Protein AF-R0DR77-F1 (afdb_monomer_lite)

Organism: NCBI:txid1264675

Sequence (202 aa):
MIVQLGKNDVVRVARANAGLPSSQEETTHVDEEFLAACLRRVAGFHCPCSASTLRTVLLECTSVLVSDEAALLATIDRAIEATYVAGDLLELSQVAVADDMTPGTWVFAAPPSFVSRAEGVFHIFGMGTEDPTPLPSALRTRLRQVGANRLLEAEPGEDTRTMLLDAGFREQSIDVWLKLPKKESPRDYRGCGHALILTAAR

Foldseek 3Di:
DDDDDDLLRVLQVLCVVLLHDRPPDPDRDPALLSLLSVLLLLQLADPFDDLVSSLVVSLVVCVVSDDDSVVVSVSNVVSSVLLVLLVQKDWDFQDADPPRPQGGTTIHGDDFAWEDDPQQKIKTYGQHNVGGHQADPVQSNQWDGDRNITMTHDDVPDPVVVRCVVSVYHYDYPVVSPDDDDDDDPVRVVVSVVSPPVVVPD

Radius of gyration: 19.2 Å; chains: 1; bounding box: 63×33×51 Å

pLDDT: mean 83.58, std 16.04, range [37.06, 97.62]

Structure (mmCIF, N/CA/C/O backbone):
data_AF-R0DR77-F1
#
_entry.id   AF-R0DR77-F1
#
loop_
_atom_site.group_PDB
_atom_site.id
_atom_site.type_symbol
_atom_site.label_atom_id
_atom_site.label_alt_id
_atom_site.label_comp_id
_atom_site.label_asym_id
_atom_site.label_entity_id
_atom_site.label_seq_id
_atom_site.pdbx_PDB_ins_code
_atom_site.Cartn_x
_atom_site.Cartn_y
_atom_site.Cartn_z
_atom_site.occupancy
_atom_site.B_iso_or_equiv
_atom_site.auth_seq_id
_atom_site.auth_comp_id
_atom_site.auth_asym_id
_atom_site.auth_atom_id
_atom_site.pdbx_PDB_model_num
ATOM 1 N N . MET A 1 1 ? -10.385 -12.952 -30.779 1.00 60.06 1 MET A N 1
ATOM 2 C CA . MET A 1 1 ? -9.675 -11.812 -31.396 1.00 60.06 1 MET A CA 1
ATOM 3 C C . MET A 1 1 ? -8.673 -11.307 -30.372 1.00 60.06 1 MET A C 1
ATOM 5 O O . MET A 1 1 ? -9.101 -10.938 -29.289 1.00 60.06 1 MET A O 1
ATOM 9 N N . ILE A 1 2 ? -7.372 -11.403 -30.651 1.00 71.44 2 ILE A N 1
ATOM 10 C CA . ILE A 1 2 ? -6.307 -10.913 -29.760 1.00 71.44 2 ILE A CA 1
ATOM 11 C C . ILE A 1 2 ? -5.960 -9.502 -30.238 1.00 71.44 2 ILE A C 1
ATOM 13 O O . ILE A 1 2 ? -5.655 -9.326 -31.415 1.00 71.44 2 ILE A O 1
ATOM 17 N N . VAL A 1 3 ? -6.070 -8.508 -29.358 1.00 83.19 3 VAL A N 1
ATOM 18 C CA . VAL A 1 3 ? -5.736 -7.108 -29.659 1.00 83.19 3 VAL A CA 1
ATOM 19 C C . VAL A 1 3 ? -4.344 -6.826 -29.105 1.00 83.19 3 VAL A C 1
ATOM 21 O O . VAL A 1 3 ? -4.065 -7.143 -27.950 1.00 83.19 3 VAL A O 1
ATOM 24 N N . GLN A 1 4 ? -3.466 -6.247 -29.923 1.00 81.50 4 GLN A N 1
ATOM 25 C CA . GLN A 1 4 ? -2.160 -5.785 -29.466 1.00 81.50 4 GLN A CA 1
ATOM 26 C C . GLN A 1 4 ? -2.340 -4.501 -28.649 1.00 81.50 4 GLN A C 1
ATOM 28 O O . GLN A 1 4 ? -2.923 -3.538 -29.140 1.00 81.50 4 GLN A O 1
ATOM 33 N N . LEU A 1 5 ? -1.845 -4.496 -27.411 1.00 82.94 5 LEU A N 1
ATOM 34 C CA . LEU A 1 5 ? -1.884 -3.330 -26.530 1.00 82.94 5 LEU A CA 1
ATOM 35 C C . LEU A 1 5 ? -0.601 -2.511 -26.670 1.00 82.94 5 LEU A C 1
ATOM 37 O O . LEU A 1 5 ? 0.499 -3.067 -26.688 1.00 82.94 5 LEU A O 1
ATOM 41 N N . GLY A 1 6 ? -0.742 -1.189 -26.743 1.00 85.62 6 GLY A N 1
ATOM 42 C CA . GLY A 1 6 ? 0.375 -0.266 -26.613 1.00 85.62 6 GLY A CA 1
ATOM 43 C C . GLY A 1 6 ? 0.768 -0.055 -25.150 1.00 85.62 6 GLY A C 1
ATOM 44 O O . GLY A 1 6 ? 0.030 -0.380 -24.222 1.00 85.62 6 GLY A O 1
ATOM 45 N N . LYS A 1 7 ? 1.931 0.561 -24.933 1.00 85.88 7 LYS A N 1
ATOM 46 C CA . LYS A 1 7 ? 2.457 0.902 -23.601 1.00 85.88 7 LYS A CA 1
ATOM 47 C C . LYS A 1 7 ? 1.450 1.683 -22.745 1.00 85.88 7 LYS A C 1
ATOM 49 O O . LYS A 1 7 ? 1.199 1.315 -21.602 1.00 85.88 7 LYS A O 1
ATOM 54 N N . ASN A 1 8 ? 0.819 2.705 -23.322 1.00 85.06 8 ASN A N 1
ATOM 55 C CA . ASN A 1 8 ? -0.178 3.521 -22.624 1.00 85.06 8 ASN A CA 1
ATOM 56 C C . ASN A 1 8 ? -1.445 2.722 -22.285 1.00 85.06 8 ASN A C 1
ATOM 58 O O . ASN A 1 8 ? -2.033 2.934 -21.227 1.00 85.06 8 ASN A O 1
ATOM 62 N N . ASP A 1 9 ? -1.838 1.761 -23.128 1.00 87.31 9 ASP A N 1
ATOM 63 C CA . ASP A 1 9 ? -2.970 0.883 -22.827 1.00 87.31 9 ASP A CA 1
ATOM 64 C C . ASP A 1 9 ? -2.661 -0.024 -21.633 1.00 87.31 9 ASP A C 1
ATOM 66 O O . ASP A 1 9 ? -3.512 -0.194 -20.760 1.00 87.31 9 ASP A O 1
ATOM 70 N N . VAL A 1 10 ? -1.433 -0.555 -21.560 1.00 88.81 10 VAL A N 1
ATOM 71 C CA . VAL A 1 10 ? -0.973 -1.372 -20.427 1.00 88.81 10 VAL A CA 1
ATOM 72 C C . VAL A 1 10 ? -0.997 -0.560 -19.135 1.00 88.81 10 VAL A C 1
ATOM 74 O O . VAL A 1 10 ? -1.580 -1.018 -18.154 1.00 88.81 10 VAL A O 1
ATOM 77 N N . VAL A 1 11 ? -0.435 0.655 -19.129 1.00 89.00 11 VAL A N 1
ATOM 78 C CA . VAL A 1 11 ? -0.441 1.518 -17.933 1.00 89.00 11 VAL A CA 1
ATOM 79 C C . VAL A 1 11 ? -1.875 1.854 -17.518 1.00 89.00 11 VAL A C 1
ATOM 81 O O . VAL A 1 11 ? -2.219 1.724 -16.344 1.00 89.00 11 VAL A O 1
ATOM 84 N N . ARG A 1 12 ? -2.749 2.214 -18.465 1.00 88.56 12 ARG A N 1
ATOM 85 C CA . ARG A 1 12 ? -4.158 2.527 -18.185 1.00 88.56 12 ARG A CA 1
ATOM 86 C C . ARG A 1 12 ? -4.895 1.350 -17.541 1.00 88.56 12 ARG A C 1
ATOM 88 O O . ARG A 1 12 ? -5.570 1.533 -16.529 1.00 88.56 12 ARG A O 1
ATOM 95 N N . VAL A 1 13 ? -4.755 0.146 -18.100 1.00 88.88 13 VAL A N 1
ATOM 96 C CA . VAL A 1 13 ? -5.384 -1.069 -17.553 1.00 88.88 13 VAL A CA 1
ATOM 97 C C . VAL A 1 13 ? -4.796 -1.420 -16.186 1.00 88.88 13 VAL A C 1
ATOM 99 O O . VAL A 1 13 ? -5.542 -1.737 -15.260 1.00 88.88 13 VAL A O 1
ATOM 102 N N . ALA A 1 14 ? -3.476 -1.319 -16.021 1.00 89.81 14 ALA A N 1
ATOM 103 C CA . ALA A 1 14 ? -2.815 -1.598 -14.752 1.00 89.81 14 ALA A CA 1
ATOM 104 C C . ALA A 1 14 ? -3.268 -0.637 -13.641 1.00 89.81 14 ALA A C 1
ATOM 106 O O . ALA A 1 14 ? -3.543 -1.087 -12.528 1.00 89.81 14 ALA A O 1
ATOM 107 N N . ARG A 1 15 ? -3.420 0.661 -13.940 1.00 90.69 15 ARG A N 1
ATOM 108 C CA . ARG A 1 15 ? -3.958 1.657 -12.996 1.00 90.69 15 ARG A CA 1
ATOM 109 C C . ARG A 1 15 ? -5.389 1.344 -12.582 1.00 90.69 15 ARG A C 1
ATOM 111 O O . ARG A 1 15 ? -5.676 1.326 -11.388 1.00 90.69 15 ARG A O 1
ATOM 118 N N . ALA A 1 16 ? -6.258 1.032 -13.544 1.00 88.88 16 ALA A N 1
ATOM 119 C CA . ALA A 1 16 ? -7.639 0.655 -13.253 1.00 88.88 16 ALA A CA 1
ATOM 120 C C . ALA A 1 16 ? -7.699 -0.589 -12.353 1.00 88.88 16 ALA A C 1
ATOM 122 O O . ALA A 1 16 ? -8.392 -0.592 -11.337 1.00 88.88 16 ALA A O 1
ATOM 123 N N . ASN A 1 17 ? -6.891 -1.611 -12.655 1.00 88.31 17 ASN A N 1
ATOM 124 C CA . ASN A 1 17 ? -6.770 -2.794 -11.805 1.00 88.31 17 ASN A CA 1
ATOM 125 C C . ASN A 1 17 ? -6.247 -2.435 -10.410 1.00 88.31 17 ASN A C 1
ATOM 127 O O . ASN A 1 17 ? -6.680 -3.022 -9.425 1.00 88.31 17 ASN A O 1
ATOM 131 N N . ALA A 1 18 ? -5.343 -1.460 -10.289 1.00 87.00 18 ALA A N 1
ATOM 132 C CA . ALA A 1 18 ? -4.850 -0.911 -9.025 1.00 87.00 18 ALA A CA 1
ATOM 133 C C . ALA A 1 18 ? -5.862 -0.055 -8.245 1.00 87.00 18 ALA A C 1
ATOM 135 O O . ALA A 1 18 ? -5.533 0.416 -7.157 1.00 87.00 18 ALA A O 1
ATOM 136 N N . GLY A 1 19 ? -7.088 0.107 -8.753 1.00 85.62 19 GLY A N 1
ATOM 137 C CA . GLY A 1 19 ? -8.120 0.919 -8.114 1.00 85.62 19 GLY A CA 1
ATOM 138 C C . GLY A 1 19 ? -7.835 2.416 -8.205 1.00 85.62 19 GLY A C 1
ATOM 139 O O . GLY A 1 19 ? -8.315 3.175 -7.367 1.00 85.62 19 GLY A O 1
ATOM 140 N N . LEU A 1 20 ? -7.021 2.832 -9.179 1.00 88.19 20 LEU A N 1
ATOM 141 C CA . LEU A 1 20 ? -6.772 4.233 -9.489 1.00 88.19 20 LEU A CA 1
ATOM 142 C C . LEU A 1 20 ? -7.692 4.690 -10.620 1.00 88.19 20 LEU A C 1
ATOM 144 O O . LEU A 1 20 ? -7.998 3.894 -11.516 1.00 88.19 20 LEU A O 1
ATOM 148 N N . PRO A 1 21 ? -8.115 5.966 -10.620 1.00 77.38 21 PRO A N 1
ATOM 149 C CA . PRO A 1 21 ? -8.895 6.500 -11.720 1.00 77.38 21 PRO A CA 1
ATOM 150 C C . PRO A 1 21 ? -8.098 6.360 -13.019 1.00 77.38 21 PRO A C 1
ATOM 152 O O . PRO A 1 21 ? -6.925 6.734 -13.107 1.00 77.38 21 PRO A O 1
ATOM 155 N N . SER A 1 22 ? -8.743 5.813 -14.046 1.00 65.38 22 SER A N 1
ATOM 156 C CA . SER A 1 22 ? -8.229 5.893 -15.406 1.00 65.38 22 SER A CA 1
ATOM 157 C C . SER A 1 22 ? -8.375 7.346 -15.853 1.00 65.38 22 SER A C 1
ATOM 159 O O . SER A 1 22 ? -9.489 7.775 -16.166 1.00 65.38 22 SER A O 1
ATOM 161 N N . SER A 1 23 ? -7.291 8.126 -15.843 1.00 56.97 23 SER A N 1
ATOM 162 C CA . SER A 1 23 ? -7.328 9.442 -16.476 1.00 56.97 23 SER A CA 1
ATOM 163 C C . SER A 1 23 ? -7.672 9.249 -17.957 1.00 56.97 23 SER A C 1
ATOM 165 O O . SER A 1 23 ? -7.138 8.363 -18.624 1.00 56.97 23 SER A O 1
ATOM 167 N N . GLN A 1 24 ? -8.624 10.035 -18.464 1.00 55.19 24 GLN A N 1
ATOM 168 C CA . GLN A 1 24 ? -8.932 10.083 -19.900 1.00 55.19 24 GLN A CA 1
ATOM 169 C C . GLN A 1 24 ? -7.877 10.882 -20.683 1.00 55.19 24 GLN A C 1
ATOM 171 O O . GLN A 1 24 ? -7.959 10.978 -21.903 1.00 55.19 24 GLN A O 1
ATOM 176 N N . GLU A 1 25 ? -6.896 11.458 -19.986 1.00 55.41 25 GLU A N 1
ATOM 177 C CA . GLU A 1 25 ? -5.779 12.179 -20.583 1.00 55.41 25 GLU A CA 1
ATOM 178 C C . GLU A 1 25 ? -4.853 11.216 -21.339 1.00 55.41 25 GLU A C 1
ATOM 180 O O . GLU A 1 25 ? -4.531 10.126 -20.861 1.00 55.41 25 GLU A O 1
ATOM 185 N N . GLU A 1 26 ? -4.404 11.640 -22.524 1.00 52.16 26 GLU A N 1
ATOM 186 C CA . GLU A 1 26 ? -3.578 10.850 -23.454 1.00 52.16 26 GLU A CA 1
ATOM 187 C C . GLU A 1 26 ? -2.235 10.386 -22.858 1.00 52.16 26 GLU A C 1
ATOM 189 O O . GLU A 1 26 ? -1.611 9.457 -23.378 1.00 52.16 26 GLU A O 1
ATOM 194 N N . THR A 1 27 ? -1.802 10.981 -21.745 1.00 58.06 27 THR A N 1
ATOM 195 C CA . THR A 1 27 ? -0.545 10.668 -21.064 1.00 58.06 27 THR A CA 1
ATOM 196 C C . THR A 1 27 ? -0.794 10.091 -19.673 1.00 58.06 27 THR A C 1
ATOM 198 O O . THR A 1 27 ? -0.611 10.738 -18.645 1.00 58.06 27 THR A O 1
ATOM 201 N N . THR A 1 28 ? -1.214 8.827 -19.622 1.00 66.81 28 THR A N 1
ATOM 202 C CA . THR A 1 28 ? -1.187 8.054 -18.378 1.00 66.81 28 THR A CA 1
ATOM 203 C C . THR A 1 28 ? 0.270 7.755 -17.996 1.00 66.81 28 THR A C 1
ATOM 205 O O . THR A 1 28 ? 0.974 7.069 -18.737 1.00 66.81 28 THR A O 1
ATOM 208 N N . HIS A 1 29 ? 0.728 8.255 -16.846 1.00 81.12 29 HIS A N 1
ATOM 209 C CA . HIS A 1 29 ? 2.118 8.115 -16.401 1.00 81.12 29 HIS A CA 1
ATOM 210 C C . HIS A 1 29 ? 2.303 7.044 -15.317 1.00 81.12 29 HIS A C 1
ATOM 212 O O . HIS A 1 29 ? 1.379 6.701 -14.572 1.00 81.12 29 HIS A O 1
ATOM 218 N N . VAL A 1 30 ? 3.532 6.528 -15.234 1.00 90.25 30 VAL A N 1
ATOM 219 C CA . VAL A 1 30 ? 4.028 5.742 -14.099 1.00 90.25 30 VAL A CA 1
ATOM 220 C C . VAL A 1 30 ? 4.473 6.736 -13.025 1.00 90.25 30 VAL A C 1
ATOM 222 O O . VAL A 1 30 ? 5.617 7.183 -13.014 1.00 90.25 30 VAL A O 1
ATOM 225 N N . ASP A 1 31 ? 3.526 7.156 -12.191 1.00 91.50 31 ASP A N 1
ATOM 226 C CA . ASP A 1 31 ? 3.729 8.103 -11.094 1.00 91.50 31 ASP A CA 1
ATOM 227 C C . ASP A 1 31 ? 3.858 7.386 -9.739 1.00 91.50 31 ASP A C 1
ATOM 229 O O . ASP A 1 31 ? 3.696 6.169 -9.626 1.00 91.50 31 ASP A O 1
ATOM 233 N N . GLU A 1 32 ? 4.175 8.153 -8.695 1.00 94.12 32 GLU A N 1
ATOM 234 C CA . GLU A 1 32 ? 4.344 7.638 -7.332 1.00 94.12 32 GLU A CA 1
ATOM 235 C C . GLU A 1 32 ? 3.073 6.958 -6.797 1.00 94.12 32 GLU A C 1
ATOM 237 O O . GLU A 1 32 ? 3.164 5.923 -6.146 1.00 94.12 32 GLU A O 1
ATOM 242 N N . GLU A 1 33 ? 1.889 7.486 -7.115 1.00 93.75 33 GLU A N 1
ATOM 243 C CA . GLU A 1 33 ? 0.598 6.925 -6.698 1.00 93.75 33 GLU A CA 1
ATOM 244 C C . GLU A 1 33 ? 0.344 5.540 -7.315 1.00 93.75 33 GLU A C 1
ATOM 246 O O . GLU A 1 33 ? -0.029 4.593 -6.615 1.00 93.75 33 GLU A O 1
ATOM 251 N N . PHE A 1 34 ? 0.616 5.378 -8.613 1.00 94.25 34 PHE A N 1
ATOM 252 C CA . PHE A 1 34 ? 0.549 4.076 -9.274 1.00 94.25 34 PHE A CA 1
ATOM 253 C C . PHE A 1 34 ? 1.582 3.095 -8.740 1.00 94.25 34 PHE A C 1
ATOM 255 O O . PHE A 1 34 ? 1.251 1.932 -8.497 1.00 94.25 34 PHE A O 1
ATOM 262 N N . LEU A 1 35 ? 2.811 3.554 -8.513 1.00 95.94 35 LEU A N 1
ATOM 263 C CA . LEU A 1 35 ? 3.856 2.713 -7.943 1.00 95.94 35 LEU A CA 1
ATOM 264 C C . LEU A 1 35 ? 3.521 2.287 -6.513 1.00 95.94 35 LEU A C 1
ATOM 266 O O . LEU A 1 35 ? 3.696 1.114 -6.207 1.00 95.94 35 LEU A O 1
ATOM 270 N N . ALA A 1 36 ? 2.954 3.160 -5.677 1.00 95.88 36 ALA A N 1
ATOM 271 C CA . ALA A 1 36 ? 2.479 2.800 -4.343 1.00 95.88 36 ALA A CA 1
ATOM 272 C C . ALA A 1 36 ? 1.376 1.731 -4.409 1.00 95.88 36 ALA A C 1
ATOM 274 O O . ALA A 1 36 ? 1.417 0.741 -3.679 1.00 95.88 36 ALA A O 1
ATOM 275 N N . ALA A 1 37 ? 0.413 1.863 -5.327 1.00 94.12 37 ALA A N 1
ATOM 276 C CA . ALA A 1 37 ? -0.644 0.868 -5.498 1.00 94.12 37 ALA A CA 1
ATOM 277 C C . ALA A 1 37 ? -0.115 -0.494 -6.000 1.00 94.12 37 ALA A C 1
ATOM 279 O O . ALA A 1 37 ? -0.574 -1.544 -5.543 1.00 94.12 37 ALA A O 1
ATOM 280 N N . CYS A 1 38 ? 0.876 -0.497 -6.896 1.00 94.69 38 CYS A N 1
ATOM 281 C CA . CYS A 1 38 ? 1.583 -1.709 -7.320 1.00 94.69 38 CYS A CA 1
ATOM 282 C C . CYS A 1 38 ? 2.416 -2.316 -6.186 1.00 94.69 38 CYS A C 1
ATOM 284 O O . CYS A 1 38 ? 2.390 -3.530 -5.987 1.00 94.69 38 CYS A O 1
ATOM 286 N N . LEU A 1 39 ? 3.099 -1.479 -5.408 1.00 95.19 39 LEU A N 1
ATOM 287 C CA . LEU A 1 39 ? 3.940 -1.897 -4.297 1.00 95.19 39 LEU A CA 1
ATOM 288 C C . LEU A 1 39 ? 3.141 -2.658 -3.238 1.00 95.19 39 LEU A C 1
ATOM 290 O O . LEU A 1 39 ? 3.628 -3.666 -2.744 1.00 95.19 39 LEU A O 1
ATOM 294 N N . ARG A 1 40 ? 1.889 -2.271 -2.958 1.00 94.62 40 ARG A N 1
ATOM 295 C CA . ARG A 1 40 ? 1.015 -3.038 -2.048 1.00 94.62 40 ARG A CA 1
ATOM 296 C C . ARG A 1 40 ? 0.756 -4.468 -2.519 1.00 94.62 40 ARG A C 1
ATOM 298 O O . ARG A 1 40 ? 0.625 -5.366 -1.698 1.00 94.62 40 ARG A O 1
ATOM 305 N N . ARG A 1 41 ? 0.687 -4.708 -3.832 1.00 91.94 41 ARG A N 1
ATOM 306 C CA . ARG A 1 41 ? 0.583 -6.079 -4.361 1.00 91.94 41 ARG A CA 1
ATOM 307 C C . ARG A 1 41 ? 1.879 -6.834 -4.171 1.00 91.94 41 ARG A C 1
ATOM 309 O O . ARG A 1 41 ? 1.857 -7.940 -3.655 1.00 91.94 41 ARG A O 1
ATOM 316 N N . VAL A 1 42 ? 2.993 -6.224 -4.574 1.00 93.44 42 VAL A N 1
ATOM 317 C CA . VAL A 1 42 ? 4.323 -6.830 -4.440 1.00 93.44 42 VAL A CA 1
ATOM 318 C C . VAL A 1 42 ? 4.589 -7.192 -2.976 1.00 93.44 42 VAL A C 1
ATOM 320 O O . VAL A 1 42 ? 4.950 -8.325 -2.679 1.00 93.44 42 VAL A O 1
ATOM 323 N N . ALA A 1 43 ? 4.325 -6.278 -2.047 1.00 93.75 43 ALA A N 1
ATOM 324 C CA . ALA A 1 43 ? 4.485 -6.513 -0.619 1.00 93.75 43 ALA A CA 1
ATOM 325 C C . ALA A 1 43 ? 3.577 -7.638 -0.092 1.00 93.75 43 ALA A C 1
ATOM 327 O O . ALA A 1 43 ? 4.049 -8.460 0.686 1.00 93.75 43 ALA A O 1
ATOM 328 N N . GLY A 1 44 ? 2.329 -7.750 -0.563 1.00 90.06 44 GLY A N 1
ATOM 329 C CA . GLY A 1 44 ? 1.434 -8.857 -0.195 1.00 90.06 44 GLY A CA 1
ATOM 330 C C . GLY A 1 44 ? 1.989 -10.252 -0.524 1.00 90.06 44 GLY A C 1
ATOM 331 O O . GLY A 1 44 ? 1.724 -11.196 0.215 1.00 90.06 44 GLY A O 1
ATOM 332 N N . PHE A 1 45 ? 2.804 -10.376 -1.580 1.00 89.56 45 PHE A N 1
ATOM 333 C CA . PHE A 1 45 ? 3.439 -11.642 -1.972 1.00 89.56 45 PHE A CA 1
ATOM 334 C C . PHE A 1 45 ? 4.836 -11.850 -1.385 1.00 89.56 45 PHE A C 1
ATOM 336 O O . PHE A 1 45 ? 5.236 -12.990 -1.155 1.00 89.56 45 PHE A O 1
ATOM 343 N N . HIS A 1 46 ? 5.601 -10.773 -1.201 1.00 91.56 46 HIS A N 1
ATOM 344 C CA . HIS A 1 46 ? 7.024 -10.866 -0.875 1.00 91.56 46 HIS A CA 1
ATOM 345 C C . HIS A 1 46 ? 7.345 -10.589 0.593 1.00 91.56 46 HIS A C 1
ATOM 347 O O . HIS A 1 46 ? 8.398 -11.023 1.052 1.00 91.56 46 HIS A O 1
ATOM 353 N N . CYS A 1 47 ? 6.488 -9.890 1.340 1.00 91.00 47 CYS A N 1
ATOM 354 C CA . CYS A 1 47 ? 6.754 -9.646 2.753 1.00 91.00 47 CYS A CA 1
ATOM 355 C C . CYS A 1 47 ? 6.606 -10.939 3.587 1.00 91.00 47 CYS A C 1
ATOM 357 O O . CYS A 1 47 ? 5.652 -11.690 3.385 1.00 91.00 47 CYS A O 1
ATOM 359 N N . PRO A 1 48 ? 7.481 -11.168 4.587 1.00 91.88 48 PRO A N 1
ATOM 360 C CA . PRO A 1 48 ? 8.579 -10.293 5.000 1.00 91.88 48 PRO A CA 1
ATOM 361 C C . PRO A 1 48 ? 9.796 -10.357 4.061 1.00 91.88 48 PRO A C 1
ATOM 363 O O . PRO A 1 48 ? 10.265 -11.435 3.708 1.00 91.88 48 PRO A O 1
ATOM 366 N N . CYS A 1 49 ? 10.343 -9.196 3.693 1.00 91.25 49 CYS A N 1
ATOM 367 C CA . CYS A 1 49 ? 11.523 -9.092 2.825 1.00 91.25 49 CYS A CA 1
ATOM 368 C C . CYS A 1 49 ? 12.364 -7.850 3.135 1.00 91.25 49 CYS A C 1
ATOM 370 O O . CYS A 1 49 ? 12.021 -7.053 4.003 1.00 91.25 49 CYS A O 1
ATOM 372 N N . SER A 1 50 ? 13.462 -7.654 2.406 1.00 90.38 50 SER A N 1
ATOM 373 C CA . SER A 1 50 ? 14.214 -6.395 2.445 1.00 90.38 50 SER A CA 1
ATOM 374 C C . SER A 1 50 ? 13.558 -5.320 1.563 1.00 90.38 50 SER A C 1
ATOM 376 O O . SER A 1 50 ? 12.847 -5.639 0.604 1.00 90.38 50 SER A O 1
ATOM 378 N N . ALA A 1 51 ? 13.836 -4.040 1.827 1.00 91.81 51 ALA A N 1
ATOM 379 C CA . ALA A 1 51 ? 13.368 -2.947 0.969 1.00 91.81 51 ALA A CA 1
ATOM 380 C C . ALA A 1 51 ? 13.956 -3.034 -0.454 1.00 91.81 51 ALA A C 1
ATOM 382 O O . ALA A 1 51 ? 13.272 -2.734 -1.434 1.00 91.81 51 ALA A O 1
ATOM 383 N N . SER A 1 52 ? 15.199 -3.514 -0.590 1.00 92.75 52 SER A N 1
ATOM 384 C CA . SER A 1 52 ? 15.824 -3.724 -1.899 1.00 92.75 52 SER A CA 1
ATOM 385 C C . SER A 1 52 ? 15.135 -4.834 -2.695 1.00 92.75 52 SER A C 1
ATOM 387 O O . SER A 1 52 ? 15.041 -4.716 -3.912 1.00 92.75 52 SER A O 1
ATOM 389 N N . THR A 1 53 ? 14.578 -5.858 -2.038 1.00 95.00 53 THR A N 1
ATOM 390 C CA . THR A 1 53 ? 13.751 -6.879 -2.700 1.00 95.00 53 THR A CA 1
ATOM 391 C C . THR A 1 53 ? 12.516 -6.248 -3.343 1.00 95.00 53 THR A C 1
ATOM 393 O O . THR A 1 53 ? 12.287 -6.455 -4.533 1.00 95.00 53 THR A O 1
ATOM 396 N N . LEU A 1 54 ? 11.755 -5.435 -2.599 1.00 95.75 54 LEU A N 1
ATOM 397 C CA . LEU A 1 54 ? 10.570 -4.753 -3.139 1.00 95.75 54 LEU A CA 1
ATOM 398 C C . LEU A 1 54 ? 10.928 -3.835 -4.312 1.00 95.75 54 LEU A C 1
ATOM 400 O O . LEU A 1 54 ? 10.256 -3.849 -5.343 1.00 95.75 54 LEU A O 1
ATOM 404 N N . ARG A 1 55 ? 12.017 -3.073 -4.167 1.00 97.06 55 ARG A N 1
ATOM 405 C CA . ARG A 1 55 ? 12.542 -2.182 -5.204 1.00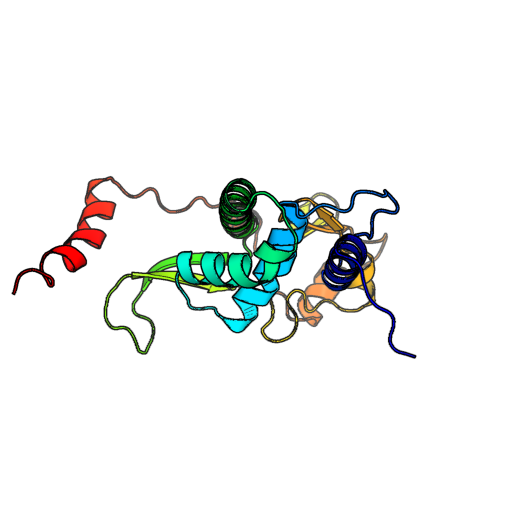 97.06 55 ARG A CA 1
ATOM 406 C C . ARG A 1 55 ? 12.891 -2.934 -6.486 1.00 97.06 55 ARG A C 1
ATOM 408 O O . ARG A 1 55 ? 12.468 -2.515 -7.558 1.00 97.06 55 ARG A O 1
ATOM 415 N N . THR A 1 56 ? 13.638 -4.032 -6.376 1.00 97.19 56 THR A N 1
ATOM 416 C CA . THR A 1 56 ? 14.039 -4.857 -7.524 1.00 97.19 56 THR A CA 1
ATOM 417 C C . THR A 1 56 ? 12.822 -5.438 -8.233 1.00 97.19 56 THR A C 1
ATOM 419 O O . THR A 1 56 ? 12.684 -5.251 -9.438 1.00 97.19 56 THR A O 1
ATOM 422 N N . VAL A 1 57 ? 11.893 -6.057 -7.496 1.00 96.69 57 VAL A N 1
ATOM 423 C CA . VAL A 1 57 ? 10.692 -6.663 -8.095 1.00 96.69 57 VAL A CA 1
ATOM 424 C C . VAL A 1 57 ? 9.824 -5.609 -8.787 1.00 96.69 57 VAL A C 1
ATOM 426 O O . VAL A 1 57 ? 9.343 -5.826 -9.901 1.00 96.69 57 VAL A O 1
ATOM 429 N N . LEU A 1 58 ? 9.634 -4.440 -8.166 1.00 96.00 58 LEU A N 1
ATOM 430 C CA . LEU A 1 58 ? 8.831 -3.373 -8.760 1.00 96.00 58 LEU A CA 1
ATOM 431 C C . LEU A 1 58 ? 9.503 -2.773 -10.005 1.00 96.00 58 LEU A C 1
ATOM 433 O O . LEU A 1 58 ? 8.812 -2.488 -10.987 1.00 96.00 58 LEU A O 1
ATOM 437 N N . LEU A 1 59 ? 10.831 -2.626 -9.995 1.00 96.69 59 LEU A N 1
ATOM 438 C CA . LEU A 1 59 ? 11.605 -2.191 -11.158 1.00 96.69 59 LEU A CA 1
ATOM 439 C C . LEU A 1 59 ? 11.458 -3.181 -12.317 1.00 96.69 59 LEU A C 1
ATOM 441 O O . LEU A 1 59 ? 11.137 -2.769 -13.428 1.00 96.69 59 LEU A O 1
ATOM 445 N N . GLU A 1 60 ? 11.622 -4.478 -12.061 1.00 95.50 60 GLU A N 1
ATOM 446 C CA . GLU A 1 60 ? 11.458 -5.531 -13.071 1.00 95.50 60 GLU A CA 1
ATOM 447 C C . GLU A 1 60 ? 10.057 -5.508 -13.698 1.00 95.50 60 GLU A C 1
ATOM 449 O O . GLU A 1 60 ? 9.911 -5.637 -14.913 1.00 95.50 60 GLU A O 1
ATOM 454 N N . CYS A 1 61 ? 9.026 -5.263 -12.886 1.00 92.50 61 CYS A N 1
ATOM 455 C CA . CYS A 1 61 ? 7.639 -5.196 -13.338 1.00 92.50 61 CYS A CA 1
ATOM 456 C C . CYS A 1 61 ? 7.309 -3.935 -14.158 1.00 92.50 61 CYS A C 1
ATOM 458 O O . CYS A 1 61 ? 6.350 -3.948 -14.932 1.00 92.50 61 CYS A O 1
ATOM 460 N N . THR A 1 62 ? 8.046 -2.833 -13.981 1.00 92.81 62 THR A N 1
ATOM 461 C CA . THR A 1 62 ? 7.664 -1.511 -14.519 1.00 92.81 62 THR A CA 1
ATOM 462 C C . THR A 1 62 ? 8.690 -0.876 -15.457 1.00 92.81 62 THR A C 1
ATOM 464 O O . THR A 1 62 ? 8.346 0.080 -16.152 1.00 92.81 62 THR A O 1
ATOM 467 N N . SER A 1 63 ? 9.905 -1.417 -15.569 1.00 91.94 63 SER A N 1
ATOM 468 C CA . SER A 1 63 ? 10.986 -0.887 -16.421 1.00 91.94 63 SER A CA 1
ATOM 469 C C . SER A 1 63 ? 10.570 -0.742 -17.888 1.00 91.94 63 SER A C 1
ATOM 471 O O . SER A 1 63 ? 10.799 0.293 -18.512 1.00 91.94 63 SER A O 1
ATOM 473 N N . VAL A 1 64 ? 9.839 -1.723 -18.423 1.00 89.88 64 VAL A N 1
ATOM 474 C CA . VAL A 1 64 ? 9.314 -1.701 -19.802 1.00 89.88 64 VAL A CA 1
ATOM 475 C C . VAL A 1 64 ? 8.250 -0.615 -20.028 1.00 89.88 64 VAL A C 1
ATOM 477 O O . VAL A 1 64 ? 7.953 -0.238 -21.166 1.00 89.88 64 VAL A O 1
ATOM 480 N N . LEU A 1 65 ? 7.674 -0.081 -18.945 1.00 88.38 65 LEU A N 1
ATOM 481 C CA . LEU A 1 65 ? 6.631 0.946 -18.956 1.00 88.38 65 LEU A CA 1
ATOM 482 C C . LEU A 1 65 ? 7.189 2.373 -18.908 1.00 88.38 65 LEU A C 1
ATOM 484 O O . LEU A 1 65 ? 6.418 3.326 -19.004 1.00 88.38 65 LEU A O 1
ATOM 488 N N . VAL A 1 66 ? 8.509 2.555 -18.888 1.00 89.00 66 VAL A N 1
ATOM 489 C CA . VAL A 1 66 ? 9.162 3.876 -18.907 1.00 89.00 66 VAL A CA 1
ATOM 490 C C . VAL A 1 66 ? 10.285 3.917 -19.942 1.00 89.00 66 VAL A C 1
ATOM 492 O O . VAL A 1 66 ? 10.545 2.918 -20.604 1.00 89.00 66 VAL A O 1
ATOM 495 N N . SER A 1 67 ? 10.846 5.096 -20.194 1.00 88.25 67 SER A N 1
ATOM 496 C CA . SER A 1 67 ? 12.021 5.251 -21.069 1.00 88.25 67 SER A CA 1
ATOM 497 C C . SER A 1 67 ? 13.275 5.641 -20.282 1.00 88.25 67 SER A C 1
ATOM 499 O O . SER A 1 67 ? 14.381 5.435 -20.765 1.00 88.25 67 SER A O 1
ATOM 501 N N . ASP A 1 68 ? 13.096 6.197 -19.081 1.00 92.56 68 ASP A N 1
ATOM 502 C CA . ASP A 1 68 ? 14.161 6.585 -18.159 1.00 92.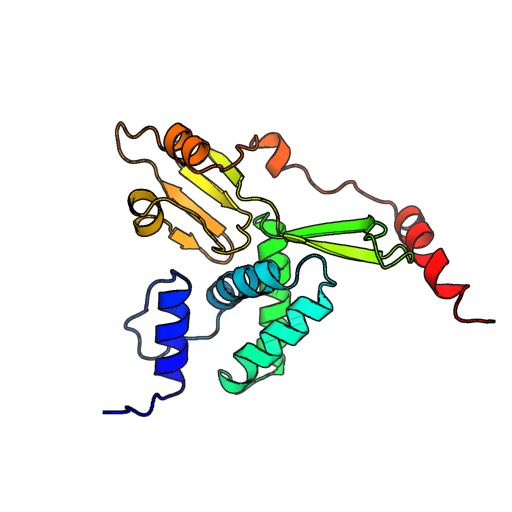56 68 ASP A CA 1
ATOM 503 C C . ASP A 1 68 ? 14.062 5.722 -16.896 1.00 92.56 68 ASP A C 1
ATOM 505 O O . ASP A 1 68 ? 13.208 5.934 -16.030 1.00 92.56 68 ASP A O 1
ATOM 509 N N . GLU A 1 69 ? 14.918 4.707 -16.825 1.00 93.75 69 GLU A N 1
ATOM 510 C CA . GLU A 1 69 ? 14.961 3.769 -15.707 1.00 93.75 69 GLU A CA 1
ATOM 511 C C . GLU A 1 69 ? 15.493 4.422 -14.423 1.00 93.75 69 GLU A C 1
ATOM 513 O O . GLU A 1 69 ? 15.011 4.120 -13.334 1.00 93.75 69 GLU A O 1
ATOM 518 N N .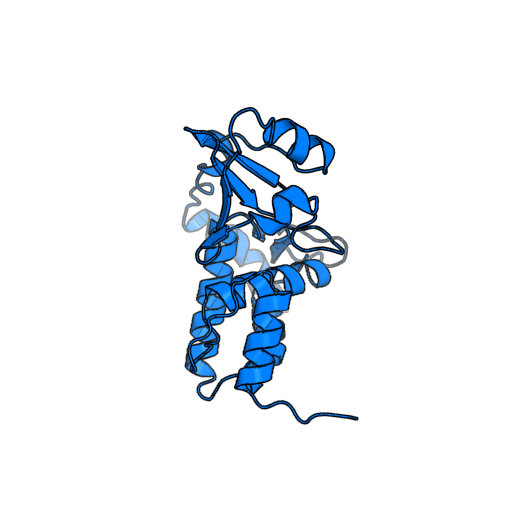 ALA A 1 70 ? 16.435 5.364 -14.529 1.00 93.88 70 ALA A N 1
ATOM 519 C CA . ALA A 1 70 ? 17.002 6.042 -13.366 1.00 93.88 70 ALA A CA 1
ATOM 520 C C . ALA A 1 70 ? 15.954 6.935 -12.680 1.00 93.88 70 ALA A C 1
ATOM 522 O O . ALA A 1 70 ? 15.839 6.934 -11.451 1.00 93.88 70 ALA A O 1
ATOM 523 N N . ALA A 1 71 ? 15.142 7.646 -13.467 1.00 94.19 71 ALA A N 1
ATOM 524 C CA . ALA A 1 71 ? 14.015 8.417 -12.948 1.00 94.19 71 ALA A CA 1
ATOM 525 C C . ALA A 1 71 ? 12.929 7.518 -12.330 1.00 94.19 71 ALA A C 1
ATOM 527 O O . ALA A 1 71 ? 12.372 7.854 -11.278 1.00 94.19 71 ALA A O 1
ATOM 528 N N . LEU A 1 72 ? 12.644 6.362 -12.943 1.00 95.31 72 LEU A N 1
ATOM 529 C CA . LEU A 1 72 ? 11.729 5.369 -12.375 1.00 95.31 72 LEU A CA 1
ATOM 530 C C . LEU A 1 72 ? 12.233 4.874 -11.022 1.00 95.31 72 LEU A C 1
ATOM 532 O O . LEU A 1 72 ? 11.473 4.859 -10.060 1.00 95.31 72 LEU A O 1
ATOM 536 N N . LEU A 1 73 ? 13.515 4.539 -10.928 1.00 96.38 73 LEU A N 1
ATOM 537 C CA . LEU A 1 73 ? 14.125 4.022 -9.714 1.00 96.38 73 LEU A CA 1
ATOM 538 C C . LEU A 1 73 ? 14.010 5.004 -8.544 1.00 96.38 73 LEU A C 1
ATOM 540 O O . LEU A 1 73 ? 13.565 4.631 -7.463 1.00 96.38 73 LEU A O 1
ATOM 544 N N . ALA A 1 74 ? 14.295 6.284 -8.790 1.00 96.06 74 ALA A N 1
ATOM 545 C CA . ALA A 1 74 ? 14.095 7.334 -7.796 1.00 96.06 74 ALA A CA 1
ATOM 546 C C . ALA A 1 74 ? 12.618 7.485 -7.382 1.00 96.06 74 ALA A C 1
ATOM 548 O O . ALA A 1 74 ? 12.326 7.877 -6.254 1.00 96.06 74 ALA A O 1
ATOM 549 N N . THR A 1 75 ? 11.677 7.212 -8.289 1.00 96.31 75 THR A N 1
ATOM 550 C CA . THR A 1 75 ? 10.233 7.269 -8.005 1.00 96.31 75 THR A CA 1
ATOM 551 C C . THR A 1 75 ? 9.762 6.044 -7.223 1.00 96.31 75 THR A C 1
ATOM 553 O O . THR A 1 75 ? 8.939 6.189 -6.325 1.00 96.31 75 THR A O 1
ATOM 556 N N . ILE A 1 76 ? 10.324 4.864 -7.494 1.00 97.62 76 ILE A N 1
ATOM 557 C CA . ILE A 1 76 ? 10.115 3.650 -6.695 1.00 97.62 76 ILE A CA 1
ATOM 558 C C . ILE A 1 76 ? 10.591 3.878 -5.261 1.00 97.62 76 ILE A C 1
ATOM 560 O O . ILE A 1 76 ? 9.843 3.592 -4.331 1.00 97.62 76 ILE A O 1
ATOM 564 N N . ASP A 1 77 ? 11.788 4.443 -5.084 1.00 96.75 77 ASP A N 1
ATOM 565 C CA . ASP A 1 77 ? 12.334 4.727 -3.754 1.00 96.75 77 ASP A CA 1
ATOM 566 C C . ASP A 1 77 ? 11.401 5.681 -2.977 1.00 96.75 77 ASP A C 1
ATOM 568 O O . ASP A 1 77 ? 11.056 5.411 -1.829 1.00 96.75 77 ASP A O 1
ATOM 572 N N . ARG A 1 78 ? 10.877 6.736 -3.624 1.00 96.88 78 ARG A N 1
ATOM 573 C CA . ARG A 1 78 ? 9.866 7.619 -3.006 1.00 96.88 78 ARG A CA 1
ATOM 574 C C . ARG A 1 78 ? 8.549 6.911 -2.694 1.00 96.88 78 ARG A C 1
ATOM 576 O O . ARG A 1 78 ? 7.972 7.169 -1.643 1.00 96.88 78 ARG A O 1
ATOM 583 N N . ALA A 1 79 ? 8.077 6.022 -3.566 1.00 97.06 79 ALA A N 1
ATOM 584 C CA . ALA A 1 79 ? 6.847 5.268 -3.333 1.00 97.06 79 ALA A CA 1
ATOM 585 C C . ALA A 1 79 ? 6.979 4.318 -2.130 1.00 97.06 79 ALA A C 1
ATOM 587 O O . ALA A 1 79 ? 6.045 4.220 -1.337 1.00 97.06 79 ALA A O 1
ATOM 588 N N . ILE A 1 80 ? 8.139 3.669 -1.958 1.00 96.56 80 ILE A N 1
ATOM 589 C CA . ILE A 1 80 ? 8.435 2.838 -0.781 1.00 96.56 80 ILE A CA 1
ATOM 590 C C . ILE A 1 80 ? 8.354 3.683 0.494 1.00 96.56 80 ILE A C 1
ATOM 592 O O . ILE A 1 80 ? 7.575 3.357 1.392 1.00 96.56 80 ILE A O 1
ATOM 596 N N . GLU A 1 81 ? 9.063 4.812 0.537 1.00 95.56 81 GLU A N 1
ATOM 597 C CA . GLU A 1 81 ? 9.011 5.746 1.670 1.00 95.56 81 GLU A CA 1
ATOM 598 C C . GLU A 1 81 ? 7.583 6.227 1.958 1.00 95.56 81 GLU A C 1
ATOM 600 O O . GLU A 1 81 ? 7.110 6.182 3.095 1.00 95.56 81 GLU A O 1
ATOM 605 N N . ALA A 1 82 ? 6.844 6.615 0.919 1.00 95.81 82 ALA A N 1
ATOM 606 C CA . ALA A 1 82 ? 5.466 7.063 1.053 1.00 95.81 82 ALA A CA 1
ATOM 607 C C . ALA A 1 82 ? 4.547 5.961 1.616 1.00 95.81 82 ALA A C 1
ATOM 609 O O . ALA A 1 82 ? 3.642 6.265 2.392 1.00 95.81 82 ALA A O 1
ATOM 610 N N . THR A 1 83 ? 4.788 4.684 1.295 1.00 95.75 83 THR A N 1
ATOM 611 C CA . THR A 1 83 ? 4.026 3.561 1.871 1.00 95.75 83 THR A CA 1
ATOM 612 C C . THR A 1 83 ? 4.385 3.236 3.322 1.00 95.75 83 THR A C 1
ATOM 614 O O . THR A 1 83 ? 3.499 2.799 4.059 1.00 95.75 83 THR A O 1
ATOM 617 N N . TYR A 1 84 ? 5.614 3.506 3.779 1.00 93.94 84 TYR A N 1
ATOM 618 C CA . TYR A 1 84 ? 5.916 3.499 5.218 1.00 93.94 84 TYR A CA 1
ATOM 619 C C . TYR A 1 84 ? 5.147 4.602 5.937 1.00 93.94 84 TYR A C 1
ATOM 621 O O . TYR A 1 84 ? 4.492 4.3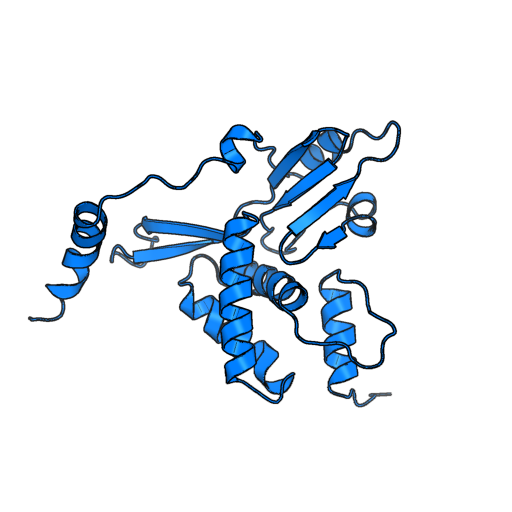48 6.945 1.00 93.94 84 TYR A O 1
ATOM 629 N N . VAL A 1 85 ? 5.173 5.821 5.388 1.00 92.44 85 VAL A N 1
ATOM 630 C CA . VAL A 1 85 ? 4.484 6.982 5.971 1.00 92.44 85 VAL A CA 1
ATOM 631 C C . VAL A 1 85 ? 2.967 6.781 6.007 1.00 92.44 85 VAL A C 1
ATOM 633 O O . VAL A 1 85 ? 2.329 7.137 6.995 1.00 92.44 85 VAL A O 1
ATOM 636 N N . ALA A 1 86 ? 2.385 6.174 4.969 1.00 92.88 86 ALA A N 1
ATOM 637 C CA . ALA A 1 86 ? 0.966 5.818 4.943 1.00 92.88 86 ALA A CA 1
ATOM 638 C C . ALA A 1 86 ? 0.604 4.723 5.969 1.00 92.88 86 ALA A C 1
ATOM 640 O O . ALA A 1 86 ? -0.556 4.597 6.356 1.00 92.88 86 ALA A O 1
ATOM 641 N N . GLY A 1 87 ? 1.588 3.950 6.442 1.00 93.00 87 GLY A N 1
ATOM 642 C CA . GLY A 1 87 ? 1.400 2.840 7.378 1.00 93.00 87 GLY A CA 1
ATOM 643 C C . GLY A 1 87 ? 1.116 1.497 6.705 1.00 93.00 87 GLY A C 1
ATOM 644 O O . GLY A 1 87 ? 0.686 0.560 7.372 1.00 93.00 87 GLY A O 1
ATOM 645 N N . ASP A 1 88 ? 1.332 1.384 5.394 1.00 95.06 88 ASP A N 1
ATOM 646 C CA . ASP A 1 88 ? 1.141 0.135 4.648 1.00 95.06 88 ASP A CA 1
ATOM 647 C C . ASP A 1 88 ? 2.285 -0.849 4.859 1.00 95.06 88 ASP A C 1
ATOM 649 O O . ASP A 1 88 ? 2.064 -2.061 4.917 1.00 95.06 88 ASP A O 1
ATOM 653 N N . LEU A 1 89 ? 3.498 -0.315 4.975 1.00 94.75 89 LEU A N 1
ATOM 654 C CA . LEU A 1 89 ? 4.704 -1.065 5.275 1.00 94.75 89 LEU A CA 1
ATOM 655 C C . LEU A 1 89 ? 5.184 -0.731 6.685 1.00 94.75 89 LEU A C 1
ATOM 657 O O . LEU A 1 89 ? 5.044 0.395 7.160 1.00 94.75 89 LEU A O 1
ATOM 661 N N . LEU A 1 90 ? 5.781 -1.719 7.341 1.00 92.06 90 LEU A N 1
ATOM 662 C CA . LEU A 1 90 ? 6.408 -1.596 8.649 1.00 92.06 90 LEU A CA 1
ATOM 663 C C . LEU A 1 90 ? 7.870 -2.004 8.524 1.00 92.06 90 LEU A C 1
ATOM 665 O O . LEU A 1 90 ? 8.169 -3.125 8.112 1.00 92.06 90 LEU A O 1
ATOM 669 N N . GLU A 1 91 ? 8.771 -1.107 8.901 1.00 89.56 91 GLU A N 1
ATOM 670 C CA . GLU A 1 91 ? 10.195 -1.402 9.009 1.00 89.56 91 GLU A CA 1
ATOM 671 C C . GLU A 1 91 ? 10.503 -1.857 10.438 1.00 89.56 91 GLU A C 1
ATOM 673 O O . GLU A 1 91 ? 10.281 -1.124 11.406 1.00 89.56 91 GLU A O 1
ATOM 678 N N . LEU A 1 92 ? 10.993 -3.087 10.582 1.00 84.62 92 LEU A N 1
ATOM 679 C CA . LEU A 1 92 ? 11.416 -3.639 11.861 1.00 84.62 92 LEU A CA 1
ATOM 680 C C . LEU A 1 92 ? 12.906 -3.975 11.803 1.00 84.62 92 LEU A C 1
ATOM 682 O O . LEU A 1 92 ? 13.339 -4.885 11.095 1.00 84.62 92 LEU A O 1
ATOM 686 N N . SER A 1 93 ? 13.686 -3.233 12.583 1.00 77.38 93 SER A N 1
ATOM 687 C CA . SER A 1 93 ? 15.119 -3.459 12.763 1.00 77.38 93 SER A CA 1
ATOM 688 C C . SER A 1 93 ? 15.381 -4.515 13.833 1.00 77.38 93 SER A C 1
ATOM 690 O O . SER A 1 93 ? 14.650 -4.603 14.820 1.00 77.38 93 SER A O 1
ATOM 692 N N . GLN A 1 94 ? 16.472 -5.270 13.672 1.00 61.88 94 GLN A N 1
ATOM 693 C CA . GLN A 1 94 ? 16.949 -6.259 14.651 1.00 61.88 94 GLN A CA 1
ATOM 694 C C . GLN A 1 94 ? 15.975 -7.420 14.896 1.00 61.88 94 GLN A C 1
ATOM 696 O O . GLN A 1 94 ? 15.942 -8.000 15.982 1.00 61.88 94 GLN A O 1
ATOM 701 N N . VAL A 1 95 ? 15.190 -7.780 13.881 1.00 58.09 95 VAL A N 1
ATOM 702 C CA . VAL A 1 95 ? 14.296 -8.938 13.940 1.00 58.09 95 VAL A CA 1
ATOM 703 C C . VAL A 1 95 ? 14.947 -10.103 13.204 1.00 58.09 95 VAL A C 1
ATOM 705 O O . VAL A 1 95 ? 15.319 -9.972 12.040 1.00 58.09 95 VAL A O 1
ATOM 708 N N . ALA A 1 96 ? 15.087 -11.240 13.890 1.00 58.00 96 ALA A N 1
ATOM 709 C CA . ALA A 1 96 ? 15.347 -12.520 13.242 1.00 58.00 96 ALA A CA 1
ATOM 710 C C . ALA A 1 96 ? 14.012 -13.048 12.702 1.00 58.00 96 ALA A C 1
ATOM 712 O O . ALA A 1 96 ? 13.055 -13.223 13.462 1.00 58.00 96 ALA A O 1
ATOM 713 N N . VAL A 1 97 ? 13.927 -13.253 11.392 1.00 59.28 97 VAL A N 1
ATOM 714 C CA . VAL A 1 97 ? 12.789 -13.939 10.764 1.00 59.28 97 VAL A CA 1
ATOM 715 C C . VAL A 1 97 ? 13.119 -15.430 10.756 1.00 59.28 97 VAL A C 1
ATOM 717 O O . VAL A 1 97 ? 14.287 -15.779 10.677 1.00 59.28 97 VAL A O 1
ATOM 720 N N . ALA A 1 98 ? 12.114 -16.300 10.889 1.00 57.47 98 ALA A N 1
ATOM 721 C CA . ALA A 1 98 ? 12.244 -17.712 11.285 1.00 57.47 98 ALA A CA 1
ATOM 722 C C . ALA A 1 98 ? 13.360 -18.549 10.606 1.00 57.47 98 ALA A C 1
ATOM 724 O O . ALA A 1 98 ? 13.821 -19.500 11.232 1.00 57.47 98 ALA A O 1
ATOM 725 N N . ASP A 1 99 ? 13.825 -18.171 9.407 1.00 56.09 99 ASP A N 1
ATOM 726 C CA . ASP A 1 99 ? 14.886 -18.855 8.647 1.00 56.09 99 ASP A CA 1
ATOM 727 C C . ASP A 1 99 ? 16.180 -18.030 8.431 1.00 56.09 99 ASP A C 1
ATOM 729 O O . ASP A 1 99 ? 17.157 -18.560 7.900 1.00 56.09 99 ASP A O 1
ATOM 733 N N . ASP A 1 100 ? 16.234 -16.761 8.860 1.00 54.97 100 ASP A N 1
ATOM 734 C CA . ASP A 1 100 ? 17.443 -15.923 8.848 1.00 54.97 100 ASP A CA 1
ATOM 735 C C . ASP A 1 100 ? 17.789 -15.468 10.272 1.00 54.97 100 ASP A C 1
ATOM 737 O O . ASP A 1 100 ? 17.159 -14.590 10.868 1.00 54.97 100 ASP A O 1
ATOM 741 N N . MET A 1 101 ? 18.825 -16.100 10.823 1.00 49.78 101 MET A N 1
ATOM 742 C CA . MET A 1 101 ? 19.332 -15.838 12.171 1.00 49.78 101 MET A CA 1
ATOM 743 C C . MET A 1 101 ? 20.186 -14.566 12.251 1.00 49.78 101 MET A C 1
ATOM 745 O O . MET A 1 101 ? 20.671 -14.230 13.335 1.00 49.78 101 MET A O 1
ATOM 749 N N . THR A 1 102 ? 20.395 -13.866 11.134 1.00 54.09 102 THR A N 1
ATOM 750 C CA . THR A 1 102 ? 21.146 -12.612 11.096 1.00 54.09 102 THR A CA 1
ATOM 751 C C . THR A 1 102 ? 20.196 -11.446 11.376 1.00 54.09 102 THR A C 1
ATOM 753 O O . THR A 1 102 ? 19.282 -11.201 10.589 1.00 54.09 102 THR A O 1
ATOM 756 N N . PRO A 1 103 ? 20.376 -10.692 12.478 1.00 57.94 103 PRO A N 1
ATOM 757 C CA . PRO A 1 103 ? 19.549 -9.526 12.755 1.00 57.94 103 PRO A CA 1
ATOM 758 C C . PRO A 1 103 ? 19.714 -8.502 11.629 1.00 57.94 103 PRO A C 1
ATOM 760 O O . PRO A 1 103 ? 20.787 -7.925 11.446 1.00 57.94 103 PRO A O 1
ATOM 763 N N . GLY A 1 104 ? 18.644 -8.300 10.869 1.00 70.88 104 GLY A N 1
ATOM 764 C CA . GLY A 1 104 ? 18.584 -7.368 9.752 1.00 70.88 104 GLY A CA 1
ATOM 765 C C . GLY A 1 104 ? 17.439 -6.378 9.912 1.00 70.88 104 GLY A C 1
ATOM 766 O O . GLY A 1 104 ? 16.669 -6.430 10.877 1.00 70.88 104 GLY A O 1
ATOM 767 N N . THR A 1 105 ? 17.339 -5.464 8.957 1.00 79.81 105 THR A N 1
ATOM 768 C CA . THR A 1 105 ? 16.173 -4.596 8.812 1.00 79.81 105 THR A CA 1
ATOM 769 C C . THR A 1 105 ? 15.218 -5.236 7.819 1.00 79.81 105 THR A C 1
ATOM 771 O O . THR A 1 105 ? 15.576 -5.461 6.661 1.00 79.81 105 THR A O 1
ATOM 774 N N . TRP A 1 106 ? 14.016 -5.547 8.290 1.00 88.75 106 TRP A N 1
ATOM 775 C CA . TRP A 1 106 ? 13.000 -6.260 7.529 1.00 88.75 106 TRP A CA 1
ATOM 776 C C . TRP A 1 106 ? 11.764 -5.398 7.329 1.00 88.75 106 TRP A C 1
ATOM 778 O O . TRP A 1 106 ? 11.368 -4.623 8.198 1.00 88.75 106 TRP A O 1
ATOM 788 N N . VAL A 1 107 ? 11.140 -5.584 6.175 1.00 92.06 107 VAL A N 1
ATOM 789 C CA . VAL A 1 107 ? 9.912 -4.921 5.762 1.00 92.06 107 VAL A CA 1
ATOM 790 C C . VAL A 1 107 ? 8.764 -5.903 5.881 1.00 92.06 107 VAL A C 1
ATOM 792 O O . VAL A 1 107 ? 8.789 -6.983 5.285 1.00 92.06 107 VAL A O 1
ATOM 795 N N . PHE A 1 108 ? 7.739 -5.506 6.621 1.00 92.75 108 PHE A N 1
ATOM 796 C CA . PHE A 1 108 ? 6.509 -6.259 6.806 1.00 92.75 108 PHE A CA 1
ATOM 797 C C . PHE A 1 108 ? 5.333 -5.498 6.204 1.00 92.75 108 PHE A C 1
ATOM 799 O O . PHE A 1 108 ? 5.240 -4.278 6.329 1.00 92.75 108 PHE A O 1
ATOM 806 N N . ALA A 1 109 ? 4.396 -6.228 5.608 1.00 93.69 109 ALA A N 1
ATOM 807 C CA . ALA A 1 109 ? 3.088 -5.693 5.277 1.00 93.69 109 ALA A CA 1
ATOM 808 C C . ALA A 1 109 ? 2.293 -5.465 6.572 1.00 93.69 109 ALA A C 1
ATOM 810 O O . ALA A 1 109 ? 2.119 -6.390 7.373 1.00 93.69 109 ALA A O 1
ATOM 811 N N . ALA A 1 110 ? 1.808 -4.243 6.794 1.00 93.56 110 ALA A N 1
ATOM 812 C CA . ALA A 1 110 ? 0.897 -3.980 7.899 1.00 93.56 110 ALA A CA 1
ATOM 813 C C . ALA A 1 110 ? -0.435 -4.716 7.662 1.00 93.56 110 ALA A C 1
ATOM 815 O O . ALA A 1 110 ? -0.903 -4.782 6.522 1.00 93.56 110 ALA A O 1
ATOM 816 N N . PRO A 1 111 ? -1.088 -5.249 8.709 1.00 93.38 111 PRO A N 1
ATOM 817 C CA . PRO A 1 111 ? -2.410 -5.847 8.561 1.00 93.38 111 PRO A CA 1
ATOM 818 C C . PRO A 1 111 ? -3.445 -4.781 8.159 1.00 93.38 111 PRO A C 1
ATOM 820 O O . PRO A 1 111 ? -3.282 -3.620 8.550 1.00 93.38 111 PRO A O 1
ATOM 823 N N . PRO A 1 112 ? -4.541 -5.151 7.467 1.00 95.69 112 PRO A N 1
ATOM 824 C CA . PRO A 1 112 ? -5.610 -4.220 7.115 1.00 95.69 112 PRO A CA 1
ATOM 825 C C . PRO A 1 112 ? -6.109 -3.462 8.345 1.00 95.69 112 PRO A C 1
ATOM 827 O O . PRO A 1 112 ? -6.576 -4.053 9.323 1.00 95.69 112 PRO A O 1
ATOM 830 N N . SER A 1 113 ? -5.957 -2.145 8.315 1.00 95.50 113 SER A N 1
ATOM 831 C CA . SER A 1 113 ? -6.189 -1.272 9.457 1.00 95.50 113 SER A CA 1
ATOM 832 C C . SER A 1 113 ? -6.759 0.071 9.012 1.00 95.50 113 SER A C 1
ATOM 834 O O . SER A 1 113 ? -6.684 0.448 7.840 1.00 95.50 113 SER A O 1
ATOM 836 N N . PHE A 1 114 ? -7.352 0.800 9.952 1.00 96.56 114 PHE A N 1
ATOM 837 C CA . PHE A 1 114 ? -7.819 2.154 9.707 1.00 96.56 114 PHE A CA 1
ATOM 838 C C . PHE A 1 114 ? -7.626 3.067 10.910 1.00 96.56 114 PHE A C 1
ATOM 840 O O . PHE A 1 114 ? -7.541 2.618 12.051 1.00 96.56 114 PHE A O 1
ATOM 847 N N . VAL A 1 115 ? -7.602 4.369 10.644 1.00 95.56 115 VAL A N 1
ATOM 848 C CA . VAL A 1 115 ? -7.701 5.423 11.657 1.00 95.56 115 VAL A CA 1
ATOM 849 C C . VAL A 1 115 ? -8.905 6.284 11.312 1.00 95.56 115 VAL A C 1
ATOM 851 O O . VAL A 1 115 ? -8.990 6.818 10.204 1.00 95.56 115 VAL A O 1
ATOM 854 N N . SER A 1 116 ? -9.825 6.443 12.264 1.00 93.88 116 SER A N 1
ATOM 855 C CA . SER A 1 116 ? -10.881 7.450 12.159 1.00 93.88 116 SER A CA 1
ATOM 856 C C . SER A 1 116 ? -10.287 8.825 12.448 1.00 93.88 116 SER A C 1
ATOM 858 O O . SER A 1 116 ? -9.719 9.063 13.515 1.00 93.88 116 SER A O 1
ATOM 860 N N . ARG A 1 117 ? -10.429 9.750 11.503 1.00 85.50 117 ARG A N 1
ATOM 861 C CA . ARG A 1 117 ? -10.156 11.174 11.705 1.00 85.50 117 ARG A CA 1
ATOM 862 C C . ARG A 1 117 ? -11.449 11.880 12.124 1.00 85.50 117 ARG A C 1
ATOM 864 O O . ARG A 1 117 ? -12.515 11.266 12.199 1.00 85.50 117 ARG A O 1
ATOM 871 N N . ALA A 1 118 ? -11.346 13.170 12.433 1.00 76.50 118 ALA A N 1
ATOM 872 C CA . ALA A 1 118 ? -12.527 14.004 12.623 1.00 76.50 118 ALA A CA 1
ATOM 873 C C . ALA A 1 118 ? -13.395 14.003 11.345 1.00 76.50 118 ALA A C 1
ATOM 875 O O . ALA A 1 118 ? -12.875 13.796 10.249 1.00 76.50 118 ALA A O 1
ATOM 876 N N . GLU A 1 119 ? -14.701 14.240 11.504 1.00 78.50 119 GLU A N 1
ATOM 877 C CA . GLU A 1 119 ? -15.649 14.468 10.395 1.00 78.50 119 GLU A CA 1
ATOM 878 C C . GLU A 1 119 ? -15.972 13.242 9.515 1.00 78.50 119 GLU A C 1
ATOM 880 O O . GLU A 1 119 ? -16.379 13.392 8.369 1.00 78.50 119 GLU A O 1
ATOM 885 N N . GLY A 1 120 ? -15.838 12.017 10.038 1.00 88.75 120 GLY A N 1
ATOM 886 C CA . GLY A 1 120 ? -16.245 10.808 9.303 1.00 88.75 120 GLY A CA 1
ATOM 887 C C . GLY A 1 120 ? -15.288 10.413 8.175 1.00 88.75 120 GLY A C 1
ATOM 888 O O . GLY A 1 120 ? -15.664 9.661 7.279 1.00 88.75 120 GLY A O 1
ATOM 889 N N . VAL A 1 121 ? -14.048 10.906 8.218 1.00 93.62 121 VAL A N 1
ATOM 890 C CA . VAL A 1 121 ? -12.986 10.522 7.285 1.00 93.62 121 VAL A CA 1
ATOM 891 C C . VAL A 1 121 ? -12.147 9.403 7.891 1.00 93.62 121 VAL A C 1
ATOM 893 O O . VAL A 1 121 ? -11.616 9.531 8.993 1.00 93.62 121 VAL A O 1
ATOM 896 N N . PHE A 1 122 ? -11.963 8.325 7.144 1.00 95.88 122 PHE A N 1
ATOM 897 C CA . PHE A 1 122 ? -11.197 7.152 7.537 1.00 95.88 122 PHE A CA 1
ATOM 898 C C . PHE A 1 122 ? -9.954 7.040 6.663 1.00 95.88 122 PHE A C 1
ATOM 900 O O . PHE A 1 122 ? -10.039 7.009 5.436 1.00 95.88 122 PHE A O 1
ATOM 907 N N . HIS A 1 123 ? -8.789 6.967 7.300 1.00 95.50 123 HIS A N 1
ATOM 908 C CA . HIS A 1 123 ? -7.553 6.613 6.616 1.00 95.50 123 HIS A CA 1
ATOM 909 C C . HIS A 1 123 ? -7.402 5.098 6.624 1.00 95.50 123 HIS A C 1
ATOM 911 O O . HIS A 1 123 ? -7.425 4.500 7.698 1.00 95.50 123 HIS A O 1
ATOM 917 N N . ILE A 1 124 ? -7.241 4.492 5.452 1.00 96.06 124 ILE A N 1
ATOM 918 C CA . ILE A 1 124 ? -7.121 3.045 5.277 1.00 96.06 124 ILE A CA 1
ATOM 919 C C . ILE A 1 124 ? -5.670 2.697 4.968 1.00 96.06 124 ILE A C 1
ATOM 921 O O . ILE A 1 124 ? -5.078 3.250 4.043 1.00 96.06 124 ILE A O 1
ATOM 925 N N . PHE A 1 125 ? -5.109 1.759 5.720 1.00 95.00 125 PHE A N 1
ATOM 926 C CA . PHE A 1 125 ? -3.726 1.332 5.550 1.00 95.00 125 PHE A CA 1
ATOM 927 C C . PHE A 1 125 ? -3.556 -0.167 5.806 1.00 95.00 125 PHE A C 1
ATOM 929 O O . PHE A 1 125 ? -4.473 -0.862 6.250 1.00 95.00 125 PHE A O 1
ATOM 936 N N . GLY A 1 126 ? -2.379 -0.679 5.462 1.00 93.81 126 GLY A N 1
ATOM 937 C CA . GLY A 1 126 ? -2.079 -2.105 5.478 1.00 93.81 126 GLY A CA 1
ATOM 938 C C . GLY A 1 126 ? -2.770 -2.879 4.358 1.00 93.81 126 GLY A C 1
ATOM 939 O O . GLY A 1 126 ? -3.519 -2.337 3.543 1.00 93.81 126 GLY A O 1
ATOM 940 N N . MET A 1 127 ? -2.482 -4.166 4.265 1.00 92.44 127 MET A N 1
ATOM 941 C CA . MET A 1 127 ? -2.882 -4.986 3.126 1.00 92.44 127 MET A CA 1
ATOM 942 C C . MET A 1 127 ? -3.216 -6.411 3.538 1.00 92.44 127 MET A C 1
ATOM 944 O O . MET A 1 127 ? -2.665 -6.942 4.500 1.00 92.44 127 MET A O 1
ATOM 948 N N . GLY A 1 128 ? -4.168 -7.009 2.821 1.00 85.31 128 GLY A N 1
ATOM 949 C CA . GLY A 1 128 ? -4.474 -8.428 2.939 1.00 85.31 128 GLY A CA 1
ATOM 950 C C . GLY A 1 128 ? -3.495 -9.269 2.121 1.00 85.31 128 GLY A C 1
ATOM 951 O O . GLY A 1 128 ? -2.770 -8.749 1.276 1.00 85.31 128 GLY A O 1
ATOM 952 N N . THR A 1 129 ? -3.499 -10.578 2.366 1.00 72.69 129 THR A N 1
ATOM 9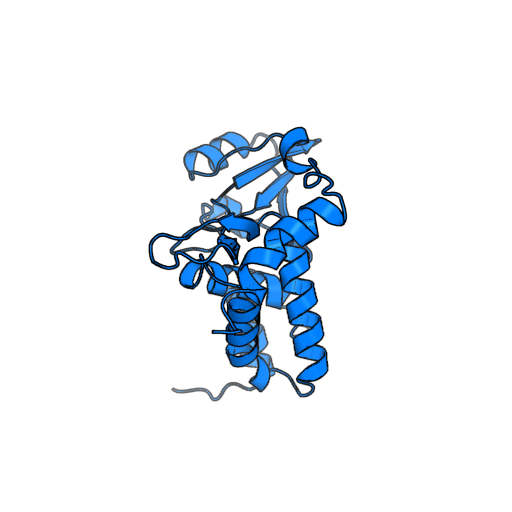53 C CA . THR A 1 129 ? -2.630 -11.537 1.665 1.00 72.69 129 THR A CA 1
ATOM 954 C C . THR A 1 129 ? -3.042 -11.735 0.204 1.00 72.69 129 THR A C 1
ATOM 956 O O . THR A 1 129 ? -2.193 -11.748 -0.675 1.00 72.69 129 THR A O 1
ATOM 959 N N . GLU A 1 130 ? -4.348 -11.840 -0.063 1.00 75.44 130 GLU A N 1
ATOM 960 C CA . GLU A 1 130 ? -4.896 -12.069 -1.414 1.00 75.44 130 GLU A CA 1
ATOM 961 C C . GLU A 1 130 ? -5.349 -10.772 -2.098 1.00 75.44 130 GLU A C 1
ATOM 963 O O . GLU A 1 130 ? -5.238 -10.606 -3.313 1.00 75.44 130 GLU A O 1
ATOM 968 N N . ASP A 1 131 ? -5.877 -9.837 -1.307 1.00 83.44 131 ASP A N 1
ATOM 969 C CA . ASP A 1 131 ? -6.350 -8.539 -1.773 1.00 83.44 131 ASP A CA 1
ATOM 970 C C . ASP A 1 131 ? -5.614 -7.428 -1.011 1.00 83.44 131 ASP A C 1
ATOM 972 O O . ASP A 1 131 ? -5.762 -7.329 0.213 1.00 83.44 131 ASP A O 1
ATOM 976 N N . PRO A 1 132 ? -4.864 -6.551 -1.706 1.00 81.69 132 PRO A N 1
ATOM 977 C CA . PRO A 1 132 ? -4.168 -5.438 -1.071 1.00 81.69 132 PRO A CA 1
ATOM 978 C C . PRO A 1 132 ? -5.088 -4.485 -0.303 1.00 81.69 132 PRO A C 1
ATOM 980 O O . PRO A 1 132 ? -4.628 -3.741 0.562 1.00 81.69 132 PRO A O 1
ATOM 983 N N . THR A 1 133 ? -6.380 -4.449 -0.642 1.00 85.00 133 THR A N 1
ATOM 984 C CA . THR A 1 133 ? -7.378 -3.644 0.065 1.00 85.00 133 THR A CA 1
ATOM 985 C C . THR A 1 133 ? -8.689 -4.434 0.164 1.00 85.00 133 THR A C 1
ATOM 987 O O . THR A 1 133 ? -9.578 -4.229 -0.665 1.00 85.00 133 THR A O 1
ATOM 990 N N . PRO A 1 134 ? -8.850 -5.321 1.168 1.00 88.12 134 PRO A N 1
ATOM 991 C CA . PRO A 1 134 ? -9.976 -6.255 1.272 1.00 88.12 134 PRO A CA 1
ATOM 992 C C . PRO A 1 134 ? -11.276 -5.568 1.741 1.00 88.12 134 PRO A C 1
ATOM 994 O O . PRO A 1 134 ? -11.922 -5.983 2.696 1.00 88.12 134 PRO A O 1
ATOM 997 N N . LEU A 1 135 ? -11.663 -4.477 1.079 1.00 91.50 135 LEU A N 1
ATOM 998 C CA . LEU A 1 135 ? -12.872 -3.718 1.379 1.00 91.50 135 LEU A CA 1
ATOM 999 C C . LEU A 1 135 ? -14.109 -4.368 0.747 1.00 91.50 135 LEU A C 1
ATOM 1001 O O . LEU A 1 135 ? -14.028 -4.813 -0.411 1.00 91.50 135 LEU A O 1
ATOM 1005 N N . PRO A 1 136 ? -15.269 -4.308 1.432 1.00 90.50 136 PRO A N 1
ATOM 1006 C CA . PRO A 1 136 ? -16.573 -4.542 0.823 1.00 90.50 136 PRO A CA 1
ATOM 1007 C C . PRO A 1 136 ? -16.770 -3.667 -0.418 1.00 90.50 136 PRO A C 1
ATOM 1009 O O . PRO A 1 136 ? -16.290 -2.532 -0.468 1.00 90.50 136 PRO A O 1
ATOM 1012 N N . SER A 1 137 ? -17.511 -4.165 -1.412 1.00 89.44 137 SER A N 1
ATOM 1013 C CA . SER A 1 137 ? -17.707 -3.472 -2.696 1.00 89.44 137 SER A CA 1
ATOM 1014 C C . SER A 1 137 ? -18.233 -2.040 -2.534 1.00 89.44 137 SER A C 1
ATOM 1016 O O . SER A 1 137 ? -17.711 -1.137 -3.180 1.00 89.44 137 SER A O 1
ATOM 1018 N N . ALA A 1 138 ? -19.186 -1.824 -1.620 1.00 89.56 138 ALA A N 1
ATOM 1019 C CA . ALA A 1 138 ? -19.776 -0.514 -1.328 1.00 89.56 138 ALA A CA 1
ATOM 1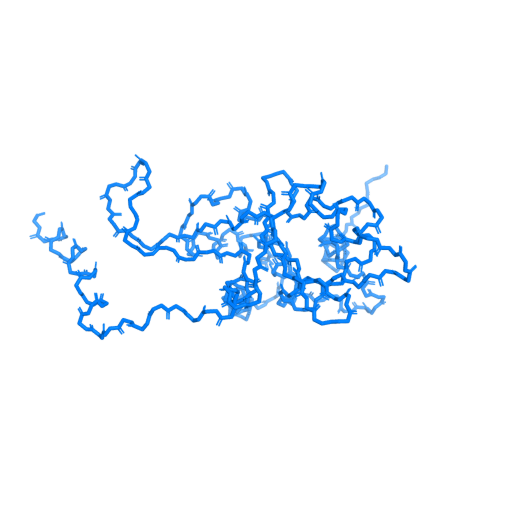020 C C . ALA A 1 138 ? -18.772 0.517 -0.772 1.00 89.56 138 ALA A C 1
ATOM 1022 O O . ALA A 1 138 ? -18.893 1.714 -1.034 1.00 89.56 138 ALA A O 1
ATOM 1023 N N . LEU A 1 139 ? -17.766 0.068 -0.009 1.00 93.44 139 LEU A N 1
ATOM 1024 C CA . LEU A 1 139 ? -16.684 0.939 0.459 1.00 93.44 139 LEU A CA 1
ATOM 1025 C C . LEU A 1 139 ? -15.635 1.122 -0.643 1.00 93.44 139 LEU A C 1
ATOM 1027 O O . LEU A 1 139 ? -15.167 2.229 -0.888 1.00 93.44 139 LEU A O 1
ATOM 1031 N N . ARG A 1 140 ? -15.293 0.042 -1.357 1.00 91.25 140 ARG A N 1
ATOM 1032 C CA . ARG A 1 140 ? -14.245 0.035 -2.387 1.00 91.25 140 ARG A CA 1
ATOM 1033 C C . ARG A 1 140 ? -14.490 1.060 -3.490 1.00 91.25 140 ARG A C 1
ATOM 1035 O O . ARG A 1 140 ? -13.546 1.717 -3.909 1.00 91.25 140 ARG A O 1
ATOM 1042 N N . THR A 1 141 ? -15.732 1.221 -3.943 1.00 90.06 141 THR A N 1
ATOM 1043 C CA . THR A 1 141 ? -16.083 2.184 -5.002 1.00 90.06 141 THR A CA 1
ATOM 1044 C C . THR A 1 141 ? -15.901 3.643 -4.589 1.00 90.06 141 THR A C 1
ATOM 1046 O O . THR A 1 141 ? -15.814 4.506 -5.457 1.00 90.06 141 THR A O 1
ATOM 1049 N N . ARG A 1 142 ? -15.844 3.927 -3.283 1.00 91.81 142 ARG A N 1
ATOM 1050 C CA . ARG A 1 142 ? -15.640 5.270 -2.721 1.00 91.81 142 ARG A CA 1
ATOM 1051 C C . ARG A 1 142 ? -14.217 5.496 -2.216 1.00 91.81 142 ARG A C 1
ATOM 1053 O O . ARG A 1 142 ? -13.899 6.602 -1.788 1.00 91.81 142 ARG A O 1
ATOM 1060 N N . LEU A 1 143 ? -13.364 4.471 -2.253 1.00 93.00 143 LEU A N 1
ATOM 1061 C CA . LEU A 1 143 ? -11.980 4.583 -1.815 1.00 93.00 143 LEU A CA 1
ATOM 1062 C C . LEU A 1 143 ? -11.233 5.553 -2.725 1.00 93.00 143 LEU A C 1
ATOM 1064 O O . LEU A 1 143 ? -11.053 5.302 -3.916 1.00 93.00 143 LEU A O 1
ATOM 1068 N N . ARG A 1 144 ? -10.758 6.649 -2.144 1.00 91.94 144 ARG A N 1
ATOM 1069 C CA . ARG A 1 144 ? -9.932 7.628 -2.840 1.00 91.94 144 ARG A CA 1
ATOM 1070 C C . ARG A 1 144 ? -8.473 7.358 -2.527 1.00 91.94 144 ARG A C 1
ATOM 1072 O O . ARG A 1 144 ? -8.085 7.332 -1.362 1.00 91.94 144 ARG A O 1
ATOM 1079 N N . GLN A 1 145 ? -7.669 7.179 -3.564 1.00 92.06 145 GLN A N 1
ATOM 1080 C CA . GLN A 1 145 ? -6.216 7.185 -3.430 1.00 92.06 145 GLN A CA 1
ATOM 1081 C C . GLN A 1 145 ? -5.722 8.610 -3.689 1.00 92.06 145 GLN A C 1
ATOM 1083 O O . GLN A 1 145 ? -6.254 9.289 -4.570 1.00 92.06 145 GLN A O 1
ATOM 1088 N N . VAL A 1 146 ? -4.811 9.083 -2.838 1.00 90.88 146 VAL A N 1
ATOM 1089 C CA . VAL A 1 146 ? -4.145 10.385 -2.974 1.00 90.88 146 VAL A CA 1
ATOM 1090 C C . VAL A 1 146 ? -2.669 10.199 -2.630 1.00 90.88 146 VAL A C 1
ATOM 1092 O O . VAL A 1 146 ? -2.284 10.176 -1.453 1.00 90.88 146 VAL A O 1
ATOM 1095 N N . GLY A 1 147 ? -1.844 10.033 -3.661 1.00 92.00 147 GLY A N 1
ATOM 1096 C CA . GLY A 1 147 ? -0.454 9.606 -3.499 1.00 92.00 147 GLY A CA 1
ATOM 1097 C C . GLY A 1 147 ? -0.407 8.186 -2.932 1.00 92.00 147 GLY A C 1
ATOM 1098 O O . GLY A 1 147 ? -1.103 7.293 -3.405 1.00 92.00 147 GLY A O 1
ATOM 1099 N N . ALA A 1 148 ? 0.360 7.970 -1.863 1.00 94.19 148 ALA A N 1
ATOM 1100 C CA . ALA A 1 148 ? 0.326 6.701 -1.136 1.00 94.19 148 ALA A CA 1
ATOM 1101 C C . ALA A 1 148 ? -0.833 6.593 -0.127 1.00 94.19 148 ALA A C 1
ATOM 1103 O O . ALA A 1 148 ? -0.990 5.551 0.489 1.00 94.19 148 ALA A O 1
ATOM 1104 N N . ASN A 1 149 ? -1.671 7.610 0.071 1.00 94.12 149 ASN A N 1
ATOM 1105 C CA . ASN A 1 149 ? -2.741 7.539 1.071 1.00 94.12 149 ASN A CA 1
ATOM 1106 C C . ASN A 1 149 ? -4.013 6.928 0.483 1.00 94.12 149 ASN A C 1
ATOM 1108 O O . ASN A 1 149 ? -4.333 7.164 -0.682 1.00 94.12 149 ASN A O 1
ATOM 1112 N N . ARG A 1 150 ? -4.782 6.205 1.304 1.00 94.38 150 ARG A N 1
ATOM 1113 C CA . ARG A 1 150 ? -6.124 5.727 0.943 1.00 94.38 150 ARG A CA 1
ATOM 1114 C C . ARG A 1 150 ? -7.145 6.276 1.931 1.00 94.38 150 ARG A C 1
ATOM 1116 O O . ARG A 1 150 ? -6.980 6.141 3.141 1.00 94.38 150 ARG A O 1
ATOM 1123 N N . LEU A 1 151 ? -8.186 6.916 1.414 1.00 94.75 151 LEU A N 1
ATOM 1124 C CA . LEU A 1 151 ? -9.177 7.655 2.188 1.00 94.75 151 LEU A CA 1
ATOM 1125 C C . LEU A 1 151 ? -10.588 7.163 1.865 1.00 94.75 151 LEU A C 1
ATOM 1127 O O . LEU A 1 151 ? -10.930 6.955 0.700 1.00 94.75 151 LEU A O 1
ATOM 1131 N N . LEU A 1 152 ? -11.405 7.020 2.901 1.00 95.25 152 LEU A N 1
ATOM 1132 C CA . LEU A 1 152 ? -12.846 6.812 2.808 1.00 95.25 152 LEU A CA 1
ATOM 1133 C C . LEU A 1 152 ? -13.558 7.934 3.554 1.00 95.25 152 LEU A C 1
ATOM 1135 O O . LEU A 1 152 ? -13.165 8.293 4.659 1.00 95.25 152 LEU A O 1
ATOM 1139 N N . GLU A 1 153 ? -14.616 8.464 2.960 1.00 94.62 153 GLU A N 1
ATOM 1140 C CA . GLU A 1 153 ? -15.505 9.433 3.596 1.00 94.62 153 GLU A CA 1
ATOM 1141 C C . GLU A 1 153 ? -16.837 8.731 3.869 1.00 94.62 153 GLU A C 1
ATOM 1143 O O . GLU A 1 153 ? -17.393 8.088 2.973 1.00 94.62 153 GLU A O 1
ATOM 1148 N N . ALA A 1 154 ? -17.319 8.807 5.110 1.00 93.81 154 ALA A N 1
ATOM 1149 C CA . ALA A 1 154 ? -18.604 8.240 5.494 1.00 93.81 154 ALA A CA 1
ATOM 1150 C C . ALA A 1 154 ? -19.753 8.948 4.777 1.00 93.81 154 ALA A C 1
ATOM 1152 O O . ALA A 1 154 ? -19.769 10.175 4.647 1.00 93.81 154 ALA A O 1
ATOM 1153 N N . GLU A 1 155 ? -20.753 8.176 4.361 1.00 93.44 155 GLU A N 1
ATOM 1154 C CA . GLU A 1 155 ? -22.014 8.755 3.908 1.00 93.44 155 GLU A CA 1
ATOM 1155 C C . GLU A 1 155 ? -22.885 9.195 5.101 1.00 93.44 155 GLU A C 1
ATOM 1157 O O . GLU A 1 155 ? -22.754 8.662 6.208 1.00 93.44 155 GLU A O 1
ATOM 1162 N N . PRO A 1 156 ? -23.799 10.167 4.921 1.00 91.31 156 PRO A N 1
ATOM 1163 C CA . PRO A 1 156 ? -24.690 10.601 5.992 1.00 91.31 156 PRO A CA 1
ATOM 1164 C C . PRO A 1 156 ? -25.510 9.439 6.575 1.00 91.31 156 PRO A C 1
ATOM 1166 O O . PRO A 1 156 ? -26.304 8.815 5.877 1.00 91.31 156 PRO A O 1
ATOM 1169 N N . GLY A 1 157 ? -25.343 9.176 7.875 1.00 89.56 157 GLY A N 1
ATOM 1170 C CA . GLY A 1 157 ? -26.033 8.089 8.579 1.00 89.56 157 GLY A CA 1
ATOM 1171 C C . GLY A 1 157 ? -25.414 6.698 8.392 1.00 89.56 157 GLY A C 1
ATOM 1172 O O . GLY A 1 157 ? -25.945 5.735 8.940 1.00 89.56 157 GLY A O 1
ATOM 1173 N N . GLU A 1 158 ? -24.306 6.582 7.657 1.00 92.62 158 GLU A N 1
ATOM 1174 C CA . GLU A 1 158 ? -23.556 5.337 7.501 1.00 92.62 158 GLU A CA 1
ATOM 1175 C C . GLU A 1 158 ? -22.656 5.080 8.719 1.00 92.62 158 GLU A C 1
ATOM 1177 O O . GLU A 1 158 ? -21.893 5.949 9.143 1.00 92.62 158 GLU A O 1
ATOM 1182 N N . ASP A 1 159 ? -22.690 3.859 9.253 1.00 93.50 159 ASP A N 1
ATOM 1183 C CA . ASP A 1 159 ? -21.722 3.410 10.257 1.00 93.50 159 ASP A CA 1
ATOM 1184 C C . ASP A 1 159 ? -20.512 2.743 9.581 1.00 93.50 159 ASP A C 1
ATOM 1186 O O . ASP A 1 159 ? -20.294 1.529 9.661 1.00 93.50 159 ASP A O 1
ATOM 1190 N N . THR A 1 160 ? -19.715 3.555 8.878 1.00 95.31 160 THR A N 1
ATOM 1191 C CA . THR A 1 160 ? -18.525 3.093 8.144 1.00 95.31 160 THR A CA 1
ATOM 1192 C C . THR A 1 160 ? -17.518 2.408 9.073 1.00 95.31 160 THR A C 1
ATOM 1194 O O . THR A 1 160 ? -16.835 1.469 8.663 1.00 95.31 160 THR A O 1
ATOM 1197 N N . ARG A 1 161 ? -17.442 2.834 10.343 1.00 94.81 161 ARG A N 1
ATOM 1198 C CA . ARG A 1 161 ? -16.553 2.237 11.349 1.00 94.81 161 ARG A CA 1
ATOM 1199 C C . ARG A 1 161 ? -16.926 0.781 11.604 1.00 94.81 161 ARG A C 1
ATOM 1201 O O . ARG A 1 161 ? -16.055 -0.081 11.517 1.00 94.81 161 ARG A O 1
ATOM 1208 N N . THR A 1 162 ? -18.198 0.502 11.886 1.00 95.19 162 THR A N 1
ATOM 1209 C CA . THR A 1 162 ? -18.671 -0.873 12.100 1.00 95.19 162 THR A CA 1
ATOM 1210 C C . THR A 1 162 ? -18.488 -1.719 10.841 1.00 95.19 162 THR A C 1
ATOM 1212 O O . THR A 1 162 ? -17.970 -2.826 10.931 1.00 95.19 162 THR A O 1
ATOM 1215 N N . MET A 1 163 ? -18.766 -1.171 9.653 1.00 95.62 163 MET A N 1
ATOM 1216 C CA . MET A 1 163 ? -18.536 -1.884 8.387 1.00 95.62 163 MET A CA 1
ATOM 1217 C C . MET A 1 163 ? -17.066 -2.281 8.170 1.00 95.62 163 MET A C 1
ATOM 1219 O O . MET A 1 163 ? -16.791 -3.368 7.664 1.00 95.62 163 MET A O 1
ATOM 1223 N N . LEU A 1 164 ? -16.113 -1.416 8.536 1.00 95.75 164 LEU A N 1
ATOM 1224 C CA . LEU A 1 164 ? -14.679 -1.715 8.452 1.00 95.75 164 LEU A CA 1
ATOM 1225 C C . LEU A 1 164 ? -14.263 -2.793 9.462 1.00 95.75 164 LEU A C 1
ATOM 1227 O O . LEU A 1 164 ? -13.498 -3.693 9.112 1.00 95.75 164 LEU A O 1
ATOM 1231 N N . LEU A 1 165 ? -14.783 -2.727 10.691 1.00 95.56 165 LEU A N 1
ATOM 1232 C CA . LEU A 1 165 ? -14.536 -3.737 11.724 1.00 95.56 165 LEU A CA 1
ATOM 1233 C C . LEU A 1 165 ? -15.086 -5.110 11.310 1.00 95.56 165 LEU A C 1
ATOM 1235 O O . LEU A 1 165 ? -14.370 -6.106 11.411 1.00 95.56 165 LEU A O 1
ATOM 1239 N N . ASP A 1 166 ? -16.305 -5.155 10.772 1.00 94.88 166 ASP A N 1
ATOM 1240 C CA . ASP A 1 166 ? -16.939 -6.379 10.268 1.00 94.88 166 ASP A CA 1
ATOM 1241 C C . ASP A 1 166 ? -16.186 -6.965 9.063 1.00 94.88 166 ASP A C 1
ATOM 1243 O O . ASP A 1 166 ? -16.130 -8.182 8.885 1.00 94.88 166 ASP A O 1
ATOM 1247 N N . ALA A 1 167 ? -15.544 -6.110 8.260 1.00 92.44 167 ALA A N 1
ATOM 1248 C CA . ALA A 1 167 ? -14.645 -6.518 7.180 1.00 92.44 167 ALA A CA 1
ATOM 1249 C C . ALA A 1 167 ? -13.261 -6.996 7.671 1.00 92.44 167 ALA A C 1
ATOM 1251 O O . ALA A 1 167 ? -12.408 -7.352 6.858 1.00 92.44 167 ALA A O 1
ATOM 1252 N N . GLY A 1 168 ? -13.021 -7.013 8.986 1.00 93.38 168 GLY A N 1
ATOM 1253 C CA . GLY A 1 168 ? -11.788 -7.507 9.597 1.00 93.38 168 GLY A CA 1
ATOM 1254 C C . GLY A 1 168 ? -10.662 -6.477 9.694 1.00 93.38 168 GLY A C 1
ATOM 1255 O O . GLY A 1 168 ? -9.532 -6.849 10.025 1.00 93.38 168 GLY A O 1
ATOM 1256 N N . PHE A 1 169 ? -10.937 -5.195 9.432 1.00 95.50 169 PHE A N 1
ATOM 1257 C CA . PHE A 1 169 ? -9.944 -4.145 9.639 1.00 95.50 169 PHE A CA 1
ATOM 1258 C C . PHE A 1 169 ? -9.757 -3.852 11.127 1.00 95.50 169 PHE A C 1
ATOM 1260 O O . PHE A 1 169 ? -10.690 -3.902 11.928 1.00 95.50 169 PHE A O 1
ATOM 1267 N N . ARG A 1 170 ? -8.532 -3.477 11.494 1.00 95.06 170 ARG A N 1
ATOM 1268 C CA . ARG A 1 170 ? -8.193 -3.060 12.857 1.00 95.06 170 ARG A CA 1
ATOM 1269 C C . ARG A 1 170 ? -8.219 -1.547 12.975 1.00 95.06 170 ARG A C 1
ATOM 1271 O O . ARG A 1 170 ? -7.500 -0.857 12.259 1.00 95.06 170 ARG A O 1
ATOM 1278 N N . GLU A 1 171 ? -8.979 -1.027 13.925 1.00 95.62 171 GLU A N 1
ATOM 1279 C CA . GLU A 1 171 ? -8.895 0.393 14.249 1.00 95.62 171 GLU A CA 1
ATOM 1280 C C . GLU A 1 171 ? -7.616 0.693 15.039 1.00 95.62 171 GLU A C 1
ATOM 1282 O O . GLU A 1 171 ? -7.293 0.010 16.014 1.00 95.62 171 GLU A O 1
ATOM 1287 N N . GLN A 1 172 ? -6.898 1.734 14.630 1.00 93.38 172 GLN A N 1
ATOM 1288 C CA . GLN A 1 172 ? -5.817 2.350 15.387 1.00 93.38 172 GLN A CA 1
ATOM 1289 C C . GLN A 1 172 ? -6.251 3.738 15.848 1.00 93.38 172 GLN A C 1
ATOM 1291 O O . GLN A 1 172 ? -6.930 4.471 15.125 1.00 93.38 172 GLN A O 1
ATOM 1296 N N . SER A 1 173 ? -5.835 4.127 17.055 1.00 89.94 173 SER A N 1
ATOM 1297 C CA . SER A 1 173 ? -6.044 5.502 17.496 1.00 89.94 173 SER A CA 1
ATOM 1298 C C . SER A 1 173 ? -5.135 6.452 16.719 1.00 89.94 173 SER A C 1
ATOM 1300 O O . SER A 1 173 ? -4.011 6.101 16.344 1.00 89.94 173 SER A O 1
ATOM 1302 N N . ILE A 1 174 ? -5.600 7.688 16.531 1.00 86.38 174 ILE A N 1
ATOM 1303 C CA . ILE A 1 174 ? -4.803 8.744 15.900 1.00 86.38 174 ILE A CA 1
ATOM 1304 C C . ILE A 1 174 ? -3.469 8.958 16.631 1.00 86.38 174 ILE A C 1
ATOM 1306 O O . ILE A 1 174 ? -2.439 9.140 15.991 1.00 86.38 174 ILE A O 1
ATOM 1310 N N . ASP A 1 175 ? -3.462 8.843 17.962 1.00 86.31 175 ASP A N 1
ATOM 1311 C CA . ASP A 1 175 ? -2.257 8.996 18.779 1.00 86.31 175 ASP A CA 1
ATOM 1312 C C . ASP A 1 175 ? -1.234 7.891 18.527 1.00 86.31 175 ASP A C 1
ATOM 1314 O O . ASP A 1 175 ? -0.036 8.139 18.597 1.00 86.31 175 ASP A O 1
ATOM 1318 N N . VAL A 1 176 ? -1.680 6.658 18.271 1.00 84.75 176 VAL A N 1
ATOM 1319 C CA . VAL A 1 176 ? -0.774 5.556 17.926 1.00 84.75 176 VAL A CA 1
ATOM 1320 C C . VAL A 1 176 ? -0.234 5.743 16.516 1.00 84.75 176 VAL A C 1
ATOM 1322 O O . VAL A 1 176 ? 0.959 5.556 16.309 1.00 84.75 176 VAL A O 1
ATOM 1325 N N . TRP A 1 177 ? -1.079 6.160 15.576 1.00 83.38 177 TRP A N 1
ATOM 1326 C CA . TRP A 1 177 ? -0.681 6.369 14.186 1.00 83.38 177 TRP A CA 1
ATOM 1327 C C . TRP A 1 177 ? 0.297 7.538 14.008 1.00 83.38 177 TRP A C 1
ATOM 1329 O O . TRP A 1 177 ? 1.239 7.439 13.232 1.00 83.38 177 TRP A O 1
ATOM 1339 N N . LEU A 1 178 ? 0.135 8.620 14.776 1.00 83.44 178 LEU A N 1
ATOM 1340 C CA . LEU A 1 178 ? 1.031 9.783 14.740 1.00 83.44 178 LEU A CA 1
ATOM 1341 C C . LEU A 1 178 ? 2.308 9.612 15.578 1.00 83.44 178 LEU A C 1
ATOM 1343 O O . LEU A 1 178 ? 3.133 10.531 15.630 1.00 83.44 178 LEU A O 1
ATOM 1347 N N . LYS A 1 179 ? 2.496 8.476 16.264 1.00 80.38 179 LYS A N 1
ATOM 1348 C CA . LYS A 1 179 ? 3.736 8.239 17.010 1.00 80.38 179 LYS A CA 1
ATOM 1349 C C . LYS A 1 179 ? 4.902 8.129 16.044 1.00 80.38 179 LYS A C 1
ATOM 1351 O O . LYS A 1 179 ? 4.969 7.233 15.212 1.00 80.38 179 LYS A O 1
ATOM 1356 N N . LEU A 1 180 ? 5.870 9.013 16.240 1.00 64.00 180 LEU A N 1
ATOM 1357 C CA . LEU A 1 180 ? 7.159 8.908 15.579 1.00 64.00 180 LEU A CA 1
ATOM 1358 C C . LEU A 1 180 ? 7.893 7.642 16.047 1.00 64.00 180 LEU A C 1
ATOM 1360 O O . LEU A 1 180 ? 7.760 7.257 17.220 1.00 64.00 180 LEU A O 1
ATOM 1364 N N . PRO A 1 181 ? 8.722 7.039 15.176 1.00 65.44 181 PRO A N 1
ATOM 1365 C CA . PRO A 1 181 ? 9.686 6.034 15.593 1.00 65.44 181 PRO A CA 1
ATOM 1366 C C . PRO A 1 181 ? 10.498 6.524 16.794 1.00 65.44 181 PRO A C 1
ATOM 1368 O O . PRO A 1 181 ? 10.732 7.727 16.976 1.00 65.44 181 PRO A O 1
ATOM 1371 N N . LYS A 1 182 ? 10.943 5.586 17.636 1.00 66.06 182 LYS A N 1
ATOM 1372 C CA . LYS A 1 182 ? 11.825 5.928 18.754 1.00 66.06 182 LYS A CA 1
ATOM 1373 C C . LYS A 1 182 ? 13.067 6.623 18.199 1.00 66.06 182 LYS A C 1
ATOM 1375 O O . LYS A 1 182 ? 13.707 6.119 17.284 1.00 66.06 182 LYS A O 1
ATOM 1380 N N . LYS A 1 183 ? 13.416 7.778 18.770 1.00 59.81 183 LYS A N 1
ATOM 1381 C CA . LYS A 1 183 ? 14.694 8.426 18.471 1.00 59.81 183 LYS A CA 1
ATOM 1382 C C . LYS A 1 183 ? 15.814 7.540 19.000 1.00 59.81 183 LYS A C 1
ATOM 1384 O O . LYS A 1 183 ? 15.982 7.427 20.211 1.00 59.81 183 LYS A O 1
ATOM 1389 N N . GLU A 1 184 ? 16.567 6.940 18.096 1.00 63.75 184 GLU A N 1
ATOM 1390 C CA . GLU A 1 184 ? 17.796 6.228 18.423 1.00 63.75 184 GLU A CA 1
ATOM 1391 C C . GLU A 1 184 ? 18.982 7.191 18.361 1.00 63.75 184 GLU A C 1
ATOM 1393 O O . GLU A 1 184 ? 19.037 8.091 17.515 1.00 63.75 184 GLU A O 1
ATOM 1398 N N . SER A 1 185 ? 19.943 7.044 19.276 1.00 68.56 185 SER A N 1
ATOM 1399 C CA . SER A 1 185 ? 21.187 7.800 19.172 1.00 68.56 185 SER A CA 1
ATOM 1400 C C . SER A 1 185 ? 22.073 7.199 18.069 1.00 68.56 185 SER A C 1
ATOM 1402 O O . SER A 1 185 ? 21.991 6.000 17.790 1.00 68.56 185 SER A O 1
ATOM 1404 N N . PRO A 1 186 ? 23.016 7.963 17.485 1.00 64.25 186 PRO A N 1
ATOM 1405 C CA . PRO A 1 186 ? 23.992 7.409 16.542 1.00 64.25 186 PRO A CA 1
ATOM 1406 C C . PRO A 1 186 ? 24.796 6.221 17.100 1.00 64.25 186 PRO A C 1
ATOM 1408 O O . PRO A 1 186 ? 25.349 5.433 16.335 1.00 64.25 186 PRO A O 1
ATOM 1411 N N . ARG A 1 187 ? 24.896 6.096 18.432 1.00 64.94 187 ARG A N 1
ATOM 1412 C CA . ARG A 1 187 ? 25.546 4.967 19.106 1.00 64.94 187 ARG A CA 1
ATOM 1413 C C . ARG A 1 187 ? 24.667 3.714 19.081 1.00 64.94 187 ARG A C 1
ATOM 1415 O O . ARG A 1 187 ? 25.201 2.638 18.829 1.00 64.94 187 ARG A O 1
ATOM 1422 N N . ASP A 1 188 ? 23.362 3.860 19.277 1.00 65.81 188 ASP A N 1
ATOM 1423 C CA . ASP A 1 188 ? 22.402 2.746 19.264 1.00 65.81 188 ASP A CA 1
ATOM 1424 C C . ASP A 1 188 ? 22.268 2.166 17.849 1.00 65.81 188 ASP A C 1
ATOM 1426 O O . ASP A 1 188 ? 22.367 0.953 17.656 1.00 65.81 188 ASP A O 1
ATOM 1430 N N . TYR A 1 189 ? 22.222 3.046 16.843 1.00 59.16 189 TYR A N 1
ATOM 1431 C CA . TYR A 1 189 ? 22.229 2.661 15.430 1.00 59.16 189 TYR A CA 1
ATOM 1432 C C . TYR A 1 189 ? 23.502 1.881 15.040 1.00 59.16 189 TYR A C 1
ATOM 1434 O O . TYR A 1 189 ? 23.456 0.882 14.324 1.00 59.16 189 TYR A O 1
ATOM 1442 N N . ARG A 1 190 ? 24.673 2.291 15.557 1.00 52.50 190 ARG A N 1
ATOM 1443 C CA . ARG A 1 190 ? 25.951 1.585 15.326 1.00 52.50 190 ARG A CA 1
ATOM 1444 C C . ARG A 1 190 ? 26.059 0.260 16.078 1.00 52.50 190 ARG A C 1
ATOM 1446 O O . ARG A 1 190 ? 26.711 -0.650 15.569 1.00 52.50 190 ARG A O 1
ATOM 1453 N N . GLY A 1 191 ? 25.464 0.148 17.266 1.00 53.69 191 GLY A N 1
ATOM 1454 C CA . GLY A 1 191 ? 25.426 -1.100 18.036 1.00 53.69 191 GLY A CA 1
ATOM 1455 C C . GLY A 1 191 ? 24.721 -2.222 17.272 1.00 53.69 191 GLY A C 1
ATOM 1456 O O . GLY A 1 191 ? 25.207 -3.349 17.258 1.00 53.69 191 GLY A O 1
ATOM 1457 N N . CYS A 1 192 ? 23.661 -1.871 16.544 1.00 51.81 192 CYS A N 1
ATOM 1458 C CA . CYS A 1 192 ? 22.934 -2.758 15.637 1.00 51.81 192 CYS A CA 1
ATOM 1459 C C . CYS A 1 192 ? 23.752 -3.173 14.394 1.00 51.81 192 CYS A C 1
ATOM 1461 O O . CYS A 1 192 ? 23.656 -4.310 13.942 1.00 51.81 192 CYS A O 1
ATOM 1463 N N . GLY A 1 193 ? 24.596 -2.283 13.854 1.00 43.19 193 GLY A N 1
ATOM 1464 C CA . GLY A 1 193 ? 25.416 -2.559 12.663 1.00 43.19 193 GLY A CA 1
ATOM 1465 C C . GLY A 1 193 ? 26.727 -3.324 12.915 1.00 43.19 193 GLY A C 1
ATOM 1466 O O . GLY A 1 193 ? 27.269 -3.936 11.995 1.00 43.19 193 GLY A O 1
ATOM 1467 N N . HIS A 1 194 ? 27.262 -3.323 14.142 1.00 38.38 194 HIS A N 1
ATOM 1468 C CA . HIS A 1 194 ? 28.573 -3.931 14.436 1.00 38.38 194 HIS A CA 1
ATOM 1469 C C . HIS A 1 194 ? 28.565 -5.471 14.402 1.00 38.38 194 HIS A C 1
ATOM 1471 O O . HIS A 1 194 ? 29.615 -6.081 14.195 1.00 38.38 194 HIS A O 1
ATOM 1477 N N . ALA A 1 195 ? 27.393 -6.100 14.548 1.00 41.25 195 ALA A N 1
ATOM 1478 C CA . ALA A 1 195 ? 27.232 -7.549 14.416 1.00 41.25 195 ALA A CA 1
ATOM 1479 C C . ALA A 1 195 ? 27.433 -8.059 12.973 1.00 41.25 195 ALA A C 1
ATOM 1481 O O . ALA A 1 195 ? 27.723 -9.237 12.794 1.00 41.25 195 ALA A O 1
ATOM 1482 N N . LEU A 1 196 ? 27.338 -7.190 11.956 1.00 39.12 196 LEU A N 1
ATOM 1483 C CA . LEU A 1 196 ? 27.465 -7.565 10.539 1.00 39.12 196 LEU A CA 1
ATOM 1484 C C . LEU A 1 196 ? 28.888 -7.401 9.974 1.00 39.12 196 LEU A C 1
ATOM 1486 O O . LEU A 1 196 ? 29.227 -8.025 8.974 1.00 39.12 196 LEU A O 1
ATOM 1490 N N . ILE A 1 197 ? 29.747 -6.590 10.605 1.00 40.38 197 ILE A N 1
ATOM 1491 C CA . ILE A 1 197 ? 31.099 -6.302 10.083 1.00 40.38 197 ILE A CA 1
ATOM 1492 C C . ILE A 1 197 ? 32.153 -7.279 10.637 1.00 40.38 197 ILE A C 1
ATOM 1494 O O . ILE A 1 197 ? 33.152 -7.550 9.975 1.00 40.38 197 ILE A O 1
ATOM 1498 N N . LEU A 1 198 ? 31.933 -7.868 11.818 1.00 38.34 198 LEU A N 1
ATOM 1499 C CA . LEU A 1 198 ? 32.906 -8.776 12.445 1.00 38.34 198 LEU A CA 1
ATOM 1500 C C . LEU A 1 198 ? 32.815 -10.239 11.970 1.00 38.34 198 LEU A C 1
ATOM 1502 O O . LEU A 1 198 ? 33.742 -11.008 12.220 1.00 38.34 198 LEU A O 1
ATOM 1506 N N . THR A 1 199 ? 31.755 -10.626 11.256 1.00 40.59 199 THR A N 1
ATOM 1507 C CA . THR A 1 199 ? 31.570 -11.979 10.691 1.00 40.59 199 THR A CA 1
ATOM 1508 C C . THR A 1 199 ? 32.097 -12.136 9.261 1.00 40.59 199 THR A C 1
ATOM 1510 O O . THR A 1 199 ? 32.245 -13.265 8.810 1.00 40.59 199 THR A O 1
ATOM 1513 N N . ALA A 1 200 ? 32.453 -11.047 8.570 1.00 37.75 200 ALA A N 1
ATOM 1514 C CA . ALA A 1 200 ? 33.043 -11.081 7.222 1.00 37.75 200 ALA A CA 1
ATOM 1515 C C . ALA A 1 200 ? 34.590 -11.082 7.212 1.00 37.75 200 ALA A C 1
ATOM 1517 O O . ALA A 1 200 ? 35.203 -10.973 6.153 1.00 37.75 200 ALA A O 1
ATOM 1518 N N . ALA A 1 201 ? 35.231 -11.187 8.383 1.00 41.09 201 ALA A N 1
ATOM 1519 C CA . ALA A 1 201 ? 36.688 -11.165 8.544 1.00 41.09 201 ALA A CA 1
ATOM 1520 C C . ALA A 1 201 ? 37.234 -12.396 9.298 1.00 41.09 201 ALA A C 1
ATOM 1522 O O . ALA A 1 201 ? 38.128 -12.266 10.141 1.00 41.09 201 ALA A O 1
ATOM 1523 N N . ARG A 1 202 ? 36.699 -13.589 9.010 1.00 37.06 202 ARG A N 1
ATOM 1524 C CA . ARG A 1 202 ? 37.310 -14.875 9.379 1.00 37.06 202 ARG A CA 1
ATOM 1525 C C . ARG A 1 202 ? 37.237 -15.871 8.237 1.00 37.06 202 ARG A C 1
ATOM 1527 O O . ARG A 1 202 ? 36.149 -15.971 7.637 1.00 37.06 202 ARG A O 1
#

Secondary structure (DSSP, 8-state):
-PPPPPHHHHHHHHHHHTT-----SS-----HHHHHHHHHHHHHHH-SB-HHHHHHHHHHHHGGG-S-HHHHHHHHHHHHHHHHHHTSEEEEEEEEETTEEEEEEEEEEPPSEEEE-GGGEEEEE---SS-SS---HHHHTTPEEETTEEEEEPPTT--HHHHHHHTTPEE--HHHHTPPPP---HHHHHHHHHHHHSSS--